Protein AF-A0A1I1GQ26-F1 (afdb_monomer)

Structure (mmCIF, N/CA/C/O backbone):
data_AF-A0A1I1GQ26-F1
#
_entry.id   AF-A0A1I1GQ26-F1
#
loop_
_atom_site.group_PDB
_atom_site.id
_atom_site.type_symbol
_atom_site.label_atom_id
_atom_site.label_alt_id
_atom_site.label_comp_id
_atom_site.label_asym_id
_atom_site.label_entity_id
_atom_site.label_seq_id
_atom_site.pdbx_PDB_ins_code
_atom_site.Cartn_x
_atom_site.Cartn_y
_atom_site.Cartn_z
_atom_site.occupancy
_atom_site.B_iso_or_equiv
_atom_site.auth_seq_id
_atom_site.auth_comp_id
_atom_site.auth_asym_id
_atom_site.auth_atom_id
_atom_site.pdbx_PDB_model_num
ATOM 1 N N . MET A 1 1 ? -7.389 13.309 20.316 1.00 85.06 1 MET A N 1
ATOM 2 C CA . MET A 1 1 ? -7.818 11.898 20.371 1.00 85.06 1 MET A CA 1
ATOM 3 C C . MET A 1 1 ? -6.984 11.109 19.382 1.00 85.06 1 MET A C 1
ATOM 5 O O . MET A 1 1 ? -6.510 11.688 18.410 1.00 85.06 1 MET A O 1
ATOM 9 N N . ARG A 1 2 ? -6.767 9.817 19.637 1.00 94.44 2 ARG A N 1
ATOM 10 C CA . ARG A 1 2 ? -6.138 8.867 18.700 1.00 94.44 2 ARG A CA 1
ATOM 11 C C . ARG A 1 2 ? -7.101 7.714 18.428 1.00 94.44 2 ARG A C 1
ATOM 13 O O . ARG A 1 2 ? -7.916 7.414 19.297 1.00 94.44 2 ARG A O 1
ATOM 20 N N . ILE A 1 3 ? -6.971 7.026 17.291 1.00 96.31 3 ILE A N 1
ATOM 21 C CA . ILE A 1 3 ? -7.807 5.847 16.999 1.00 96.31 3 ILE A CA 1
ATOM 22 C C . ILE A 1 3 ? -7.660 4.774 18.088 1.00 96.31 3 ILE A C 1
ATOM 24 O O . ILE A 1 3 ? -8.648 4.254 18.596 1.00 96.31 3 ILE A O 1
ATOM 28 N N . GLN A 1 4 ? -6.435 4.593 18.582 1.00 96.69 4 GLN A N 1
ATOM 29 C CA . GLN A 1 4 ? -6.123 3.670 19.667 1.00 96.69 4 GLN A CA 1
ATOM 30 C C . GLN A 1 4 ? -6.818 4.024 20.996 1.00 96.69 4 GLN A C 1
ATOM 32 O O . GLN A 1 4 ? -7.130 3.138 21.789 1.00 96.69 4 GLN A O 1
ATOM 37 N N . ASP A 1 5 ? -7.131 5.306 21.242 1.00 97.75 5 ASP A N 1
ATOM 38 C CA . ASP A 1 5 ? -7.931 5.688 22.412 1.00 97.75 5 ASP A CA 1
ATOM 39 C C . ASP A 1 5 ? -9.352 5.098 22.307 1.00 97.75 5 ASP A C 1
ATOM 41 O O . ASP A 1 5 ? -9.895 4.610 23.302 1.00 97.75 5 ASP A O 1
ATOM 45 N N . LEU A 1 6 ? -9.933 5.084 21.099 1.00 97.94 6 LEU A N 1
ATOM 46 C CA . LEU A 1 6 ? -11.240 4.479 20.826 1.00 97.94 6 LEU A CA 1
ATOM 47 C C . LEU A 1 6 ? -11.189 2.949 20.905 1.00 97.94 6 LEU A C 1
ATOM 49 O O . LEU A 1 6 ? -12.107 2.349 21.455 1.00 97.94 6 LEU A O 1
ATOM 53 N N . GLU A 1 7 ? -10.120 2.305 20.441 1.00 97.69 7 GLU A N 1
ATOM 54 C CA . GLU A 1 7 ? -9.938 0.848 20.567 1.00 97.69 7 GLU A CA 1
ATOM 55 C C . GLU A 1 7 ? -9.870 0.393 22.031 1.00 97.69 7 GLU A C 1
ATOM 57 O O . GLU A 1 7 ? -10.517 -0.590 22.427 1.00 97.69 7 GLU A O 1
ATOM 62 N N . TYR A 1 8 ? -9.130 1.141 22.857 1.00 97.94 8 TYR A N 1
ATOM 63 C CA . TYR A 1 8 ? -9.096 0.931 24.300 1.00 97.94 8 TYR A CA 1
ATOM 64 C C . TYR A 1 8 ? -10.480 1.130 24.917 1.00 97.94 8 TYR A C 1
ATOM 66 O O . TYR A 1 8 ? -10.902 0.304 25.726 1.00 97.94 8 TYR A O 1
ATOM 74 N N . TYR A 1 9 ? -11.206 2.176 24.512 1.00 97.81 9 TYR A N 1
ATOM 75 C CA . TYR A 1 9 ? -12.557 2.462 24.996 1.00 97.81 9 TYR A CA 1
ATOM 76 C C . TYR A 1 9 ? -13.546 1.342 24.649 1.00 97.81 9 TYR A C 1
ATOM 78 O O . TYR A 1 9 ? -14.273 0.865 25.520 1.00 97.81 9 TYR A O 1
ATOM 86 N N . LEU A 1 10 ? -13.533 0.869 23.399 1.00 97.94 10 LEU A N 1
ATOM 87 C CA . LEU A 1 10 ? -14.361 -0.246 22.938 1.00 97.94 10 LEU A CA 1
ATOM 88 C C . LEU A 1 10 ? -14.069 -1.527 23.722 1.00 97.94 10 LEU A C 1
ATOM 90 O O . LEU A 1 10 ? -14.996 -2.198 24.173 1.00 97.94 10 LEU A O 1
ATOM 94 N N . SER A 1 11 ? -12.790 -1.835 23.946 1.00 97.06 11 SER A N 1
ATOM 95 C CA . SER A 1 11 ? -12.406 -3.011 24.734 1.00 97.06 11 SER A CA 1
ATOM 96 C C . SER A 1 11 ? -12.754 -2.862 26.213 1.00 97.06 11 SER A C 1
ATOM 98 O O . SER A 1 11 ? -13.059 -3.848 26.876 1.00 97.06 11 SER A O 1
ATOM 100 N N . LEU A 1 12 ? -12.739 -1.641 26.747 1.00 95.38 12 LEU A N 1
ATOM 101 C CA . LEU A 1 12 ? -13.152 -1.370 28.119 1.00 95.38 12 LEU A CA 1
ATOM 102 C C . LEU A 1 12 ? -14.669 -1.497 28.293 1.00 95.38 12 LEU A C 1
ATOM 104 O O . LEU A 1 12 ? -15.113 -2.019 29.311 1.00 95.38 12 LEU A O 1
ATOM 108 N N . ALA A 1 13 ? -15.447 -1.082 27.291 1.00 94.75 13 ALA A N 1
ATOM 109 C CA . ALA A 1 13 ? -16.892 -1.290 27.240 1.00 94.75 13 ALA A CA 1
ATOM 110 C C . ALA A 1 13 ? -17.275 -2.778 27.158 1.00 94.75 13 ALA A C 1
ATOM 112 O O . ALA A 1 13 ? -18.315 -3.171 27.679 1.00 94.75 13 ALA A O 1
ATOM 113 N N . GLU A 1 14 ? -16.443 -3.595 26.509 1.00 94.31 14 GLU A N 1
ATOM 114 C CA . GLU A 1 14 ? -16.637 -5.043 26.387 1.00 94.31 14 GLU A CA 1
ATOM 115 C C . GLU A 1 14 ? -16.211 -5.802 27.654 1.00 94.31 14 GLU A C 1
ATOM 117 O O . GLU A 1 14 ? -16.965 -6.622 28.173 1.00 94.31 14 GLU A O 1
ATOM 122 N N . LEU A 1 15 ? -15.007 -5.527 28.163 1.00 93.25 15 LEU A N 1
ATOM 123 C CA . LEU A 1 15 ? -14.393 -6.295 29.252 1.00 93.25 15 LEU A CA 1
ATOM 124 C C . LEU A 1 15 ? -14.743 -5.755 30.644 1.00 93.25 15 LEU A C 1
ATOM 126 O O . LEU A 1 15 ? -14.656 -6.477 31.634 1.00 93.25 15 LEU A O 1
ATOM 130 N N . GLY A 1 16 ? -15.085 -4.470 30.755 1.00 91.31 16 GLY A N 1
ATOM 131 C CA . GLY A 1 16 ? -15.403 -3.825 32.031 1.00 91.31 16 GLY A CA 1
ATOM 132 C C . GLY A 1 16 ? -14.224 -3.726 33.009 1.00 91.31 16 GLY A C 1
ATOM 133 O O . GLY A 1 16 ? -14.431 -3.440 34.187 1.00 91.31 16 GLY A O 1
ATOM 134 N N . SER A 1 17 ? -12.986 -3.967 32.562 1.00 91.38 17 SER A N 1
ATOM 135 C CA . SER A 1 17 ? -11.804 -3.977 33.427 1.00 91.38 17 SER A CA 1
ATOM 136 C C . SER A 1 17 ? -10.586 -3.365 32.751 1.00 91.38 17 SER A C 1
ATOM 138 O O . SER A 1 17 ? -10.067 -3.884 31.762 1.00 91.38 17 SER A O 1
ATOM 140 N N . PHE A 1 18 ? -10.058 -2.301 33.357 1.00 92.88 18 PHE A N 1
ATOM 141 C CA . PHE A 1 18 ? -8.820 -1.662 32.915 1.00 92.88 18 PHE A CA 1
ATOM 142 C C . PHE A 1 18 ? -7.636 -2.638 32.890 1.00 92.88 18 PHE A C 1
ATOM 144 O O . PHE A 1 18 ? -6.828 -2.585 31.967 1.00 92.88 18 PHE A O 1
ATOM 151 N N . SER A 1 19 ? -7.543 -3.549 33.865 1.00 93.31 19 SER A N 1
ATOM 152 C CA . SER A 1 19 ? -6.457 -4.533 33.935 1.00 93.31 19 SER A CA 1
ATOM 153 C C . SER A 1 19 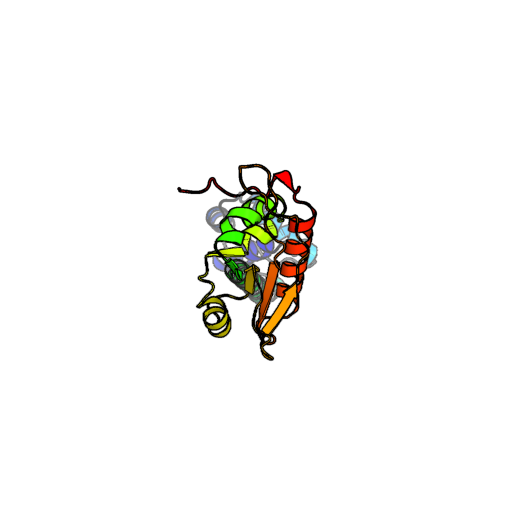? -6.583 -5.630 32.870 1.00 93.31 19 SER A C 1
ATOM 155 O O . SER A 1 19 ? -5.575 -6.173 32.426 1.00 93.31 19 SER A O 1
ATOM 157 N N . GLN A 1 20 ? -7.802 -5.981 32.443 1.00 94.69 20 GLN A N 1
ATOM 158 C CA . GLN A 1 20 ? -7.987 -6.920 31.329 1.00 94.69 20 GLN A CA 1
ATOM 159 C C . GLN A 1 20 ? -7.666 -6.257 29.987 1.00 94.69 20 GLN A C 1
ATOM 161 O O . GLN A 1 20 ? -6.978 -6.860 29.167 1.00 94.69 20 GLN A O 1
ATOM 166 N N . VAL A 1 21 ? -8.081 -5.001 29.791 1.00 96.00 21 VAL A N 1
ATOM 167 C CA . VAL A 1 21 ? -7.728 -4.224 28.592 1.00 96.00 21 VAL A CA 1
ATOM 168 C C . VAL A 1 21 ? -6.215 -4.026 28.506 1.00 96.00 21 VAL A C 1
ATOM 170 O O . VAL A 1 21 ? -5.625 -4.278 27.462 1.00 96.00 21 VAL A O 1
ATOM 173 N N . SER A 1 22 ? -5.555 -3.661 29.608 1.00 96.50 22 SER A N 1
ATOM 174 C CA . SER A 1 22 ? -4.101 -3.470 29.617 1.00 96.50 22 SER A CA 1
ATOM 175 C C . SER A 1 22 ? -3.354 -4.751 29.224 1.00 96.50 22 SER A C 1
ATOM 177 O O . SER A 1 22 ? -2.402 -4.691 28.453 1.00 96.50 22 SER A O 1
ATOM 179 N N . LYS A 1 23 ? -3.827 -5.922 29.681 1.00 97.25 23 LYS A N 1
ATOM 180 C CA . LYS A 1 23 ? -3.301 -7.229 29.256 1.00 97.25 23 LYS A CA 1
ATOM 181 C C . LYS A 1 23 ? -3.571 -7.516 27.776 1.00 97.25 23 LYS A C 1
ATOM 183 O O . LYS A 1 23 ? -2.649 -7.945 27.092 1.00 97.25 23 LYS A O 1
ATOM 188 N N . LYS A 1 24 ? -4.789 -7.255 27.280 1.00 97.31 24 LYS A N 1
ATOM 189 C CA . LYS A 1 24 ? -5.177 -7.462 25.868 1.00 97.31 24 LYS A CA 1
ATOM 190 C C . LYS A 1 24 ? -4.266 -6.690 24.909 1.00 97.31 24 LYS A C 1
ATOM 192 O O . LYS A 1 24 ? -3.832 -7.249 23.912 1.00 97.31 24 LYS A O 1
ATOM 197 N N . PHE A 1 25 ? -3.951 -5.440 25.240 1.00 96.88 25 PHE A N 1
ATOM 198 C CA . PHE A 1 25 ? -3.120 -4.565 24.406 1.00 96.88 25 PHE A CA 1
ATOM 199 C C . PHE A 1 25 ? -1.638 -4.547 24.798 1.00 96.88 25 PHE A C 1
ATOM 201 O O . PHE A 1 25 ? -0.869 -3.806 24.200 1.00 96.88 25 PHE A O 1
ATOM 208 N N . GLN A 1 26 ? -1.228 -5.339 25.796 1.00 97.56 26 GLN A N 1
ATOM 209 C CA . GLN A 1 26 ? 0.158 -5.407 26.284 1.00 97.56 26 GLN A CA 1
ATOM 210 C C . GLN A 1 26 ? 0.738 -4.038 26.694 1.00 97.56 26 GLN A C 1
ATOM 212 O O . GLN A 1 26 ? 1.916 -3.747 26.496 1.00 97.56 26 GLN A O 1
ATOM 217 N N . VAL A 1 27 ? -0.089 -3.190 27.308 1.00 97.44 27 VAL A N 1
ATOM 218 C CA . VAL A 1 27 ? 0.300 -1.861 27.803 1.00 97.44 27 VAL A CA 1
ATOM 219 C C . VAL A 1 27 ? 0.066 -1.736 29.305 1.00 97.44 27 VAL A C 1
ATOM 221 O O . VAL A 1 27 ? -0.581 -2.570 29.938 1.00 97.44 27 VAL A O 1
ATOM 224 N N . SER A 1 28 ? 0.581 -0.663 29.906 1.00 97.31 28 SER A N 1
ATOM 225 C CA . SER A 1 28 ? 0.332 -0.365 31.316 1.00 97.31 28 SER A CA 1
ATOM 226 C C . SER A 1 28 ? -1.118 0.089 31.555 1.00 97.31 28 SER A C 1
ATOM 228 O O . SER A 1 28 ? -1.739 0.734 30.709 1.00 97.31 28 SER A O 1
ATOM 230 N N . GLN A 1 29 ? -1.669 -0.183 32.74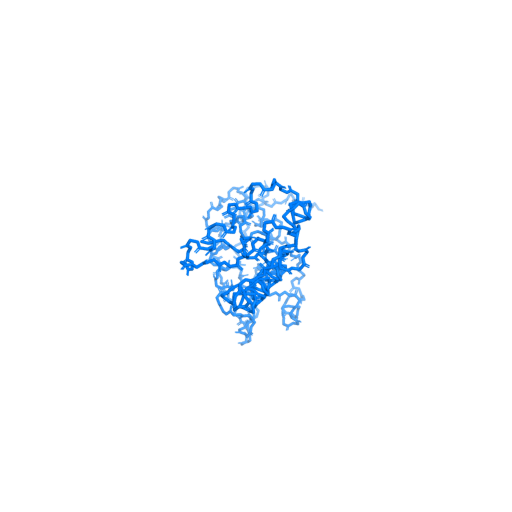0 1.00 94.94 29 GLN A N 1
ATOM 231 C CA . GLN A 1 29 ? -2.992 0.327 33.121 1.00 94.94 29 GLN A CA 1
ATOM 232 C C . GLN A 1 29 ? -3.087 1.876 33.122 1.00 94.94 29 GLN A C 1
ATOM 234 O O . GLN A 1 29 ? -4.119 2.403 32.684 1.00 94.94 29 GLN A O 1
ATOM 239 N N . PRO A 1 30 ? -2.052 2.632 33.556 1.00 97.06 30 PRO A N 1
ATOM 240 C CA . PRO A 1 30 ? -2.012 4.084 33.379 1.00 97.06 30 PRO A CA 1
ATOM 241 C C . PRO A 1 30 ? -2.168 4.535 31.921 1.00 97.06 30 PRO A C 1
ATOM 243 O O . PRO A 1 30 ? -2.845 5.531 31.678 1.00 97.06 30 PRO A O 1
ATOM 246 N N . THR A 1 31 ? -1.632 3.785 30.949 1.00 96.94 31 THR A N 1
ATOM 247 C CA . THR A 1 31 ? -1.795 4.079 29.512 1.00 96.94 31 THR A CA 1
ATOM 248 C C . THR A 1 31 ? -3.269 4.103 29.110 1.00 96.94 31 THR A C 1
ATOM 250 O O . THR A 1 31 ? -3.722 5.066 28.490 1.00 96.94 31 THR A O 1
ATOM 253 N N . ILE A 1 32 ? -4.032 3.085 29.522 1.00 96.56 32 ILE A N 1
ATOM 254 C CA . ILE A 1 32 ? -5.476 2.999 29.255 1.00 96.56 32 ILE A CA 1
ATOM 255 C C . ILE A 1 32 ? -6.227 4.122 29.982 1.00 96.56 32 ILE A C 1
ATOM 257 O O . ILE A 1 32 ? -7.113 4.751 29.413 1.00 96.56 32 ILE A O 1
ATOM 261 N N . SER A 1 33 ? -5.849 4.423 31.228 1.00 95.06 33 SER A N 1
ATOM 262 C CA . SER A 1 33 ? -6.500 5.483 32.014 1.00 95.06 33 SER A CA 1
ATOM 263 C C . SER A 1 33 ? -6.302 6.867 31.389 1.00 95.06 33 SER A C 1
ATOM 265 O O . SER A 1 33 ? -7.260 7.628 31.277 1.00 95.06 33 SER A O 1
ATOM 267 N N . LEU A 1 34 ? -5.089 7.168 30.913 1.00 96.69 34 LEU A N 1
ATOM 268 C CA . LEU A 1 34 ? -4.786 8.405 30.189 1.00 96.69 34 LEU A CA 1
ATOM 269 C C . LEU A 1 34 ? -5.553 8.502 28.865 1.00 96.69 34 LEU A C 1
ATOM 271 O O . LEU A 1 34 ? -5.955 9.596 28.480 1.00 96.69 34 LEU A O 1
ATOM 275 N N . ALA A 1 35 ? -5.766 7.382 28.170 1.00 97.31 35 ALA A N 1
ATOM 276 C CA . ALA A 1 35 ? -6.592 7.356 26.964 1.00 97.31 35 ALA A CA 1
ATOM 277 C C . ALA A 1 35 ? -8.050 7.730 27.257 1.00 97.31 35 ALA A C 1
ATOM 279 O O . ALA A 1 35 ? -8.613 8.566 26.555 1.00 97.31 35 ALA A O 1
ATOM 280 N N . MET A 1 36 ? -8.638 7.188 28.331 1.00 96.88 36 MET A N 1
ATOM 281 C CA . MET A 1 36 ? -10.011 7.537 28.721 1.00 96.88 36 MET A CA 1
ATOM 282 C C . MET A 1 36 ? -10.117 9.010 29.115 1.00 96.88 36 MET A C 1
ATOM 284 O O . MET A 1 36 ? -10.992 9.710 28.619 1.00 96.88 36 MET A O 1
ATOM 288 N N . GLN A 1 37 ? -9.159 9.511 29.900 1.00 96.12 37 GLN A N 1
ATOM 289 C CA . GLN A 1 37 ? -9.098 10.929 30.265 1.00 96.12 37 GLN A CA 1
ATOM 290 C C . GLN A 1 37 ? -8.973 11.847 29.043 1.00 96.12 37 GLN A C 1
ATOM 292 O O . GLN A 1 37 ? -9.564 12.923 29.030 1.00 96.12 37 GLN A O 1
ATOM 297 N N . ARG A 1 38 ? -8.219 11.447 28.007 1.00 97.69 38 ARG A N 1
ATOM 298 C CA . ARG A 1 38 ? -8.149 12.204 26.747 1.00 97.69 38 ARG A CA 1
ATOM 299 C C . ARG A 1 38 ? -9.506 12.264 26.052 1.00 97.69 38 ARG A C 1
ATOM 301 O O . ARG A 1 38 ? -9.900 13.355 25.654 1.00 97.69 38 ARG A O 1
ATOM 308 N N . LEU A 1 39 ? -10.207 11.134 25.935 1.00 97.50 39 LEU A N 1
ATOM 309 C CA . LEU A 1 39 ? -11.540 11.086 25.323 1.00 97.50 39 LEU A CA 1
ATOM 310 C C . LEU A 1 39 ? -12.548 11.943 26.094 1.00 97.50 39 LEU A C 1
ATOM 312 O O . LEU A 1 39 ? -13.251 12.751 25.495 1.00 97.50 39 LEU A O 1
ATOM 316 N N . GLU A 1 40 ? -12.584 11.806 27.419 1.00 97.00 40 GLU A N 1
ATOM 317 C CA . GLU A 1 40 ? -13.495 12.562 28.287 1.00 97.00 40 GLU A CA 1
ATOM 318 C C . GLU A 1 40 ? -13.211 14.066 28.235 1.00 97.00 40 GLU A C 1
ATOM 320 O O . GLU A 1 40 ? -14.135 14.875 28.150 1.00 97.00 40 GLU A O 1
ATOM 325 N N . LYS A 1 41 ? -11.928 14.451 28.212 1.00 97.25 41 LYS A N 1
ATOM 326 C CA . LYS A 1 41 ? -11.511 15.850 28.069 1.00 97.25 41 LYS A CA 1
ATOM 327 C C . LYS A 1 41 ? -11.902 16.432 26.712 1.00 97.25 41 LYS A C 1
ATOM 329 O O . LYS A 1 41 ? -12.335 17.576 26.648 1.00 97.25 41 LYS A O 1
ATOM 334 N N . GLU A 1 42 ? -11.722 15.676 25.635 1.00 96.69 42 GLU A N 1
ATOM 335 C CA . GLU A 1 42 ? -12.019 16.136 24.276 1.00 96.69 42 GLU A CA 1
ATOM 336 C C . GLU A 1 42 ? -13.517 16.282 24.019 1.00 96.69 42 GLU A C 1
ATOM 338 O O . GLU A 1 42 ? -13.945 17.242 23.385 1.00 96.69 42 GLU A O 1
ATOM 343 N N . LEU A 1 43 ? -14.315 15.364 24.566 1.00 96.50 43 LEU A N 1
ATOM 344 C CA . LEU A 1 43 ? -15.774 15.389 24.463 1.00 96.50 43 LEU A CA 1
ATOM 345 C C . LEU A 1 43 ? -16.442 16.194 25.587 1.00 96.50 43 LEU A C 1
ATOM 347 O O .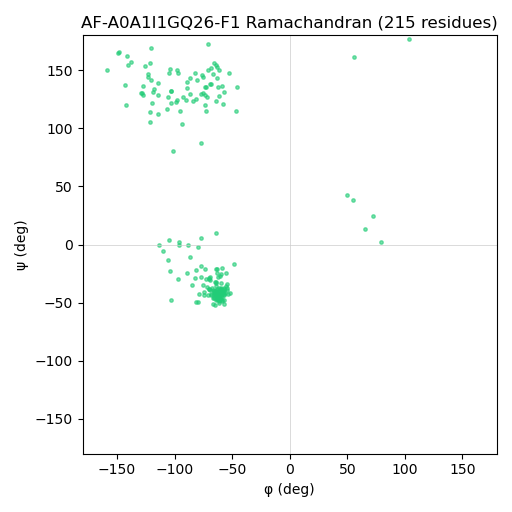 LEU A 1 43 ? -17.666 16.315 25.609 1.00 96.50 43 LEU A O 1
ATOM 351 N N . ASN A 1 44 ? -15.645 16.746 26.507 1.00 97.25 44 ASN A N 1
ATOM 352 C CA . ASN A 1 44 ? -16.080 17.530 27.660 1.00 97.25 44 ASN A CA 1
ATOM 353 C C . ASN A 1 44 ? -17.191 16.840 28.480 1.00 97.25 44 ASN A C 1
ATOM 355 O O . ASN A 1 44 ? -18.184 17.459 28.870 1.00 97.25 44 ASN A O 1
ATOM 359 N N . THR A 1 45 ? -17.056 15.531 28.700 1.00 96.94 45 THR A N 1
ATOM 360 C CA . THR A 1 45 ? -18.049 14.721 29.416 1.00 96.94 45 THR A CA 1
ATOM 361 C C . THR A 1 45 ? -17.424 13.443 29.970 1.00 96.94 45 THR A C 1
ATOM 363 O O . THR A 1 45 ? -16.489 12.904 29.384 1.00 96.94 45 THR A O 1
ATOM 366 N N . GLU A 1 46 ? -17.951 12.933 31.083 1.00 96.31 46 GLU A N 1
ATOM 367 C CA . GLU A 1 46 ? -17.562 11.622 31.607 1.00 96.31 46 GLU A CA 1
ATOM 368 C C . GLU A 1 46 ? -18.208 10.516 30.768 1.00 96.31 46 GLU A C 1
ATOM 370 O O . GLU A 1 46 ? -19.420 10.507 30.525 1.00 96.31 46 GLU A O 1
ATOM 375 N N . LEU A 1 47 ? -17.401 9.554 30.335 1.00 96.50 47 LEU A N 1
ATOM 376 C CA . LEU A 1 47 ? -17.823 8.441 29.482 1.00 96.50 47 LEU A CA 1
ATOM 377 C C . LEU A 1 47 ? -17.956 7.148 30.285 1.00 96.50 47 LEU A C 1
ATOM 379 O O . LEU A 1 47 ? -18.666 6.222 29.875 1.00 96.50 47 LEU A O 1
ATOM 383 N N . ILE A 1 48 ? -17.256 7.078 31.418 1.00 93.56 48 ILE A N 1
ATOM 384 C CA . ILE A 1 48 ? -17.164 5.899 32.268 1.00 93.56 48 ILE A CA 1
ATOM 385 C C . ILE A 1 48 ? -17.508 6.289 33.695 1.00 93.56 48 ILE A C 1
ATOM 387 O O . ILE A 1 48 ? -16.931 7.204 34.271 1.00 93.56 48 ILE A O 1
ATOM 391 N N . TRP A 1 49 ? -18.397 5.515 34.296 1.00 88.25 49 TRP A N 1
ATOM 392 C CA . TRP A 1 49 ? -18.713 5.604 35.705 1.00 88.25 49 TRP A CA 1
ATOM 393 C C . TRP A 1 49 ? -18.044 4.453 36.466 1.00 88.25 49 TRP A C 1
ATOM 395 O O . TRP A 1 49 ? -18.098 3.288 36.054 1.00 88.25 49 TRP A O 1
ATOM 405 N N . ARG A 1 50 ? -17.383 4.789 37.578 1.00 79.56 50 ARG A N 1
ATOM 406 C CA . ARG A 1 50 ? -16.784 3.825 38.508 1.00 79.56 50 ARG A CA 1
ATOM 407 C C . ARG A 1 50 ? -17.641 3.785 39.764 1.00 79.56 50 ARG A C 1
ATOM 409 O O . ARG A 1 50 ? -17.735 4.796 40.455 1.00 79.56 50 ARG A O 1
ATOM 416 N N . ASP A 1 51 ? -18.237 2.635 40.057 1.00 66.62 51 ASP A N 1
ATOM 417 C CA . ASP A 1 51 ? -18.949 2.441 41.316 1.00 66.62 51 ASP A CA 1
ATOM 418 C C . ASP A 1 51 ? -17.922 2.306 42.465 1.00 66.62 51 ASP A C 1
ATOM 420 O O . ASP A 1 51 ? -17.075 1.409 42.431 1.00 66.62 51 ASP A O 1
ATOM 424 N N . PRO A 1 52 ? -17.943 3.183 43.485 1.00 59.59 52 PRO A N 1
ATOM 425 C CA . PRO A 1 52 ? -17.038 3.085 44.630 1.00 59.59 52 PRO A CA 1
ATOM 426 C C . PRO A 1 52 ? -17.245 1.815 45.477 1.00 59.59 52 PRO A C 1
ATOM 428 O O . PRO A 1 52 ? -16.338 1.428 46.214 1.00 59.59 52 PRO A O 1
ATOM 431 N N . GLY A 1 53 ? -18.420 1.176 45.395 1.00 58.88 53 GLY A N 1
ATOM 432 C CA . GLY A 1 53 ? -18.794 -0.024 46.156 1.00 58.88 53 GLY A CA 1
ATOM 433 C C . GLY A 1 53 ? -18.801 -1.325 45.345 1.00 58.88 53 GLY A C 1
ATOM 434 O O . GLY A 1 53 ? -18.813 -2.417 45.922 1.00 58.88 53 GLY A O 1
ATOM 435 N N . HIS A 1 54 ? -18.752 -1.243 44.014 1.00 53.97 54 HIS A N 1
ATOM 436 C CA . HIS A 1 54 ? -18.720 -2.397 43.120 1.00 53.97 54 HIS A CA 1
ATOM 437 C C . HIS A 1 54 ? -17.553 -2.288 42.141 1.00 53.97 54 HIS A C 1
ATOM 439 O O . HIS A 1 54 ? -17.413 -1.321 41.410 1.00 53.97 54 HIS A O 1
ATOM 445 N N . GLN A 1 55 ? -16.735 -3.337 42.049 1.00 59.47 55 GLN A N 1
ATOM 446 C CA . GLN A 1 55 ? -15.587 -3.418 41.129 1.00 59.47 55 GLN A CA 1
ATOM 447 C C . GLN A 1 55 ? -15.970 -3.397 39.631 1.00 59.47 55 GLN A C 1
ATOM 449 O O . GLN A 1 55 ? -15.136 -3.702 38.779 1.00 59.47 55 GLN A O 1
ATOM 454 N N . LYS A 1 56 ? -17.230 -3.103 39.288 1.00 68.69 56 LYS A N 1
ATOM 455 C CA . LYS A 1 56 ? -17.737 -3.138 37.921 1.00 68.69 56 LYS A CA 1
ATOM 456 C C . LYS A 1 56 ? -17.739 -1.742 37.320 1.00 68.69 56 LYS A C 1
ATOM 458 O O . LYS A 1 56 ? -18.344 -0.812 37.841 1.00 68.69 56 LYS A O 1
ATOM 463 N N . LEU A 1 57 ? -17.060 -1.634 36.189 1.00 85.88 57 LEU A N 1
ATOM 464 C CA . LEU A 1 57 ? -17.075 -0.468 35.328 1.00 85.88 57 LEU A CA 1
ATOM 465 C C . LEU A 1 57 ? -18.409 -0.385 34.582 1.00 85.88 57 LEU A C 1
ATOM 467 O O . LEU A 1 57 ? -18.875 -1.389 34.042 1.00 85.88 57 LEU A O 1
ATOM 471 N N . ALA A 1 58 ? -18.995 0.809 34.518 1.00 89.25 58 ALA A N 1
ATOM 472 C CA . ALA A 1 58 ? -20.199 1.078 33.741 1.00 89.25 58 ALA A CA 1
ATOM 473 C C . ALA A 1 58 ? -19.976 2.252 32.781 1.00 89.25 58 ALA A C 1
ATOM 475 O O . ALA A 1 58 ? -19.155 3.131 33.034 1.00 89.25 58 ALA A O 1
ATOM 476 N N . LEU A 1 59 ? -20.717 2.283 31.673 1.00 94.31 59 LEU A N 1
ATOM 477 C CA . LEU A 1 59 ? -20.727 3.434 30.770 1.00 94.31 59 LEU A CA 1
ATOM 478 C C . LEU A 1 59 ? -21.797 4.435 31.198 1.00 94.31 59 LEU A C 1
ATOM 480 O O . LEU A 1 59 ? -22.920 4.046 31.530 1.00 94.31 59 LEU A O 1
ATOM 484 N N . THR A 1 60 ? -21.470 5.721 31.120 1.00 95.94 60 THR A N 1
ATOM 485 C CA . THR A 1 60 ? -22.460 6.798 31.253 1.00 95.94 60 THR A CA 1
ATOM 486 C C . THR A 1 60 ? -23.374 6.839 30.020 1.00 95.94 60 THR A C 1
ATOM 488 O O . THR A 1 60 ? -23.127 6.160 29.020 1.00 95.94 60 THR A O 1
ATOM 491 N N . HIS A 1 61 ? -24.433 7.655 30.043 1.00 96.44 61 HIS A N 1
ATOM 492 C CA . HIS A 1 61 ? -25.258 7.861 28.848 1.00 96.44 61 HIS A CA 1
ATOM 493 C C . HIS A 1 61 ? -24.454 8.455 27.666 1.00 96.44 61 HIS A C 1
ATOM 495 O O . HIS A 1 61 ? -24.509 7.872 26.579 1.00 96.44 61 HIS A O 1
ATOM 501 N N . PRO A 1 62 ? -23.628 9.511 27.853 1.00 97.75 62 PRO A N 1
ATOM 502 C CA . PRO A 1 62 ? -22.654 9.934 26.841 1.00 97.75 62 PRO A CA 1
ATOM 503 C C . PRO A 1 62 ? -21.713 8.811 26.393 1.00 97.75 62 PRO A C 1
ATOM 505 O O . PRO A 1 62 ? -21.463 8.660 25.198 1.00 97.75 62 PRO A O 1
ATOM 508 N N . GLY A 1 63 ? -21.260 7.962 27.321 1.00 97.62 63 GLY A N 1
ATOM 509 C CA . GLY A 1 63 ? -20.462 6.784 26.995 1.00 97.62 63 GLY A CA 1
ATOM 510 C C . GLY A 1 63 ? -21.178 5.818 26.045 1.00 97.62 63 GLY A C 1
ATOM 511 O O . GLY A 1 63 ? -20.627 5.386 25.037 1.00 97.62 63 GLY A O 1
ATOM 512 N N . GLN A 1 64 ? -22.455 5.529 26.284 1.00 97.38 64 GLN A N 1
ATOM 513 C CA . GLN A 1 64 ? -23.243 4.680 25.383 1.00 97.38 64 GLN A CA 1
ATOM 514 C C . GLN A 1 64 ? -23.424 5.297 23.988 1.00 97.38 64 GLN A C 1
ATOM 516 O O . GLN A 1 64 ? -23.477 4.562 22.997 1.00 97.38 64 GLN A O 1
ATOM 521 N N . ILE A 1 65 ? -23.511 6.628 23.892 1.00 98.12 65 ILE A N 1
ATOM 522 C CA . ILE A 1 65 ? -23.525 7.334 22.605 1.00 98.12 65 ILE A CA 1
ATOM 523 C C . ILE A 1 65 ? -22.177 7.136 21.907 1.00 98.12 65 ILE A C 1
ATOM 525 O O . ILE A 1 65 ? -22.150 6.647 20.774 1.00 98.12 65 ILE A O 1
ATOM 529 N N . LEU A 1 66 ? -21.066 7.422 22.596 1.00 97.81 66 LEU A N 1
ATOM 530 C CA . LEU A 1 66 ? -19.729 7.236 22.038 1.00 97.81 66 LEU A CA 1
ATOM 531 C C . LEU A 1 66 ? -19.499 5.789 21.602 1.00 97.81 66 LEU A C 1
ATOM 533 O O . LEU A 1 66 ? -18.986 5.578 20.514 1.00 97.81 66 LEU A O 1
ATOM 537 N N . LEU A 1 67 ? -19.936 4.793 22.375 1.00 97.88 67 LEU A N 1
ATOM 538 C CA . LEU A 1 67 ? -19.791 3.374 22.036 1.00 97.88 67 LEU A CA 1
ATOM 539 C C . LEU A 1 67 ? -20.357 3.047 20.646 1.00 97.88 67 LEU A C 1
ATOM 541 O O . LEU A 1 67 ? -19.731 2.314 19.879 1.00 97.88 67 LEU A O 1
ATOM 545 N N . LYS A 1 68 ? -21.525 3.600 20.295 1.00 97.56 68 LYS A N 1
ATOM 546 C CA . LYS A 1 68 ? -22.146 3.384 18.977 1.00 97.56 68 LYS A CA 1
ATOM 547 C C . LYS A 1 68 ? -21.318 3.998 17.848 1.00 97.56 68 LYS A C 1
ATOM 549 O O . LYS A 1 68 ? -21.198 3.386 16.789 1.00 97.56 68 LYS A O 1
ATOM 554 N N . HIS A 1 69 ? -20.760 5.187 18.065 1.00 98.12 69 HIS A N 1
ATOM 555 C CA . HIS A 1 69 ? -19.966 5.893 17.059 1.00 98.12 69 HIS A CA 1
ATOM 556 C C . HIS A 1 69 ? -18.540 5.344 16.950 1.00 98.12 69 HIS A C 1
ATOM 558 O O . HIS A 1 69 ? -18.076 5.097 15.842 1.00 98.12 69 HIS A O 1
ATOM 564 N N . ALA A 1 70 ? -17.887 5.055 18.074 1.00 97.69 70 ALA A N 1
ATOM 565 C CA . ALA A 1 70 ? -16.544 4.491 18.144 1.00 97.69 70 ALA A CA 1
ATOM 566 C C . ALA A 1 70 ? -16.439 3.171 17.371 1.00 97.69 70 ALA A C 1
ATOM 568 O O . ALA A 1 70 ? -15.492 2.993 16.614 1.00 97.69 70 ALA A O 1
ATOM 569 N N . LYS A 1 71 ? -17.450 2.289 17.466 1.00 97.06 71 LYS A N 1
ATOM 570 C CA . LYS A 1 71 ? -17.498 1.048 16.669 1.00 97.06 71 LYS A CA 1
ATOM 571 C C . LYS A 1 71 ? -17.437 1.317 15.166 1.00 97.06 71 LYS A C 1
ATOM 573 O O . LYS A 1 71 ? -16.732 0.616 14.456 1.00 97.06 71 LYS A O 1
ATOM 578 N N . LYS A 1 72 ? -18.169 2.328 14.687 1.00 97.31 72 LYS A N 1
ATOM 579 C CA . LYS A 1 72 ? -18.187 2.695 13.265 1.00 97.31 72 LYS A CA 1
ATOM 580 C C . LYS A 1 72 ? -16.872 3.330 12.835 1.00 97.31 72 LYS A C 1
ATOM 582 O O . LYS A 1 72 ? -16.365 2.979 11.783 1.00 97.31 72 LYS A O 1
ATOM 587 N N . ILE A 1 73 ? -16.331 4.235 13.649 1.00 97.50 73 ILE A N 1
ATOM 588 C CA . ILE A 1 73 ? -15.073 4.929 13.353 1.00 97.50 73 ILE A CA 1
ATOM 589 C C . ILE A 1 73 ? -13.928 3.921 13.241 1.00 97.50 73 ILE A C 1
ATOM 591 O O . ILE A 1 73 ? -13.224 3.926 12.240 1.00 97.50 73 ILE A O 1
ATOM 595 N N . VAL A 1 74 ? -13.783 3.025 14.223 1.00 97.00 74 VAL A N 1
ATOM 596 C CA . VAL A 1 74 ? -12.733 1.994 14.207 1.00 97.00 74 VAL A CA 1
ATOM 597 C C . VAL A 1 74 ? -12.923 1.030 13.033 1.00 97.00 74 VAL A C 1
ATOM 599 O O . VAL A 1 74 ? -11.955 0.717 12.357 1.00 97.00 74 VAL A O 1
ATOM 602 N N . ALA A 1 75 ? -14.159 0.619 12.724 1.00 93.50 75 ALA A N 1
ATOM 603 C CA . ALA A 1 75 ? -14.418 -0.246 11.571 1.00 93.50 75 ALA A CA 1
ATOM 604 C C . ALA A 1 75 ? -14.090 0.425 10.226 1.00 93.50 75 ALA A C 1
ATOM 606 O O . ALA A 1 75 ? -13.529 -0.216 9.349 1.00 93.50 75 ALA A O 1
ATOM 607 N N . GLN A 1 76 ? -14.432 1.706 10.058 1.00 95.06 76 GLN A N 1
ATOM 608 C CA . GLN A 1 76 ? -14.099 2.460 8.845 1.00 95.06 76 GLN A CA 1
ATOM 609 C C . GLN A 1 76 ? -12.597 2.697 8.714 1.00 95.06 76 GLN A C 1
ATOM 611 O O . GLN A 1 76 ? -12.065 2.616 7.615 1.00 95.06 76 GLN A O 1
ATOM 616 N N . TYR A 1 77 ? -11.913 2.949 9.829 1.00 95.12 77 TYR A N 1
ATOM 617 C CA . TYR A 1 77 ? -10.462 3.070 9.839 1.00 95.12 77 TYR A CA 1
ATOM 618 C C . TYR A 1 77 ? -9.785 1.750 9.442 1.00 95.12 77 TYR A C 1
ATOM 620 O O . TYR A 1 77 ? -8.957 1.758 8.540 1.00 95.12 77 TYR A O 1
ATOM 628 N N . GLN A 1 78 ? -10.208 0.622 10.024 1.00 91.06 78 GLN A N 1
ATOM 629 C CA . GLN A 1 78 ? -9.699 -0.700 9.643 1.00 91.06 78 GLN A CA 1
ATOM 630 C C . GLN A 1 78 ? -9.966 -1.005 8.165 1.00 91.06 78 GLN A C 1
ATOM 632 O O . GLN A 1 78 ? -9.092 -1.511 7.479 1.00 91.06 78 GLN A O 1
ATOM 637 N N . GLN A 1 79 ? -11.157 -0.669 7.660 1.00 88.50 79 GLN A N 1
ATOM 638 C CA . GLN A 1 79 ? -11.476 -0.846 6.245 1.00 88.50 79 GLN A CA 1
ATOM 639 C C . GLN A 1 79 ? -10.530 -0.036 5.347 1.00 88.50 79 GLN A C 1
ATOM 641 O O . GLN A 1 79 ? -10.060 -0.562 4.345 1.00 88.50 79 GLN A O 1
ATOM 646 N N . ALA A 1 80 ? -10.232 1.213 5.711 1.00 85.50 80 ALA A N 1
ATOM 647 C CA . ALA A 1 80 ? -9.280 2.031 4.969 1.00 85.50 80 ALA A CA 1
ATOM 648 C C . ALA A 1 80 ? -7.863 1.436 5.010 1.00 85.50 80 ALA A C 1
ATOM 650 O O . ALA A 1 80 ? -7.199 1.397 3.981 1.00 85.50 80 ALA A O 1
ATOM 651 N N . GLU A 1 81 ? -7.408 0.937 6.166 1.00 86.12 81 GLU A N 1
ATOM 652 C CA . GLU A 1 81 ? -6.120 0.234 6.266 1.00 86.12 81 GLU A CA 1
ATOM 653 C C . GLU A 1 81 ? -6.083 -1.014 5.377 1.00 86.12 81 GLU A C 1
ATOM 655 O O . GLU A 1 81 ? -5.114 -1.211 4.647 1.00 86.12 81 GLU A O 1
ATOM 660 N N . ASP A 1 82 ? -7.151 -1.815 5.381 1.00 75.38 82 ASP A N 1
ATOM 661 C CA . ASP A 1 82 ? -7.257 -3.019 4.555 1.00 75.38 82 ASP A CA 1
ATOM 662 C C . ASP A 1 82 ? -7.267 -2.685 3.051 1.00 75.38 82 ASP A C 1
ATOM 664 O O . ASP A 1 82 ? -6.678 -3.411 2.252 1.00 75.38 82 ASP A O 1
ATOM 668 N N . GLU A 1 83 ? -7.956 -1.615 2.644 1.00 74.69 83 GLU A N 1
ATOM 669 C CA . GLU A 1 83 ? -7.994 -1.143 1.252 1.00 74.69 83 GLU A CA 1
ATOM 670 C C . GLU A 1 83 ? -6.622 -0.630 0.802 1.00 74.69 83 GLU A C 1
ATOM 672 O O . GLU A 1 83 ? -6.136 -1.049 -0.245 1.00 74.69 83 GLU A O 1
ATOM 677 N N . ILE A 1 84 ? -5.953 0.182 1.624 1.00 77.00 84 ILE A N 1
ATOM 678 C CA . ILE A 1 84 ? -4.598 0.681 1.344 1.00 77.00 84 ILE A CA 1
ATOM 679 C C . ILE A 1 84 ? -3.589 -0.469 1.284 1.00 77.00 84 ILE A C 1
ATOM 681 O O . ILE A 1 84 ? -2.713 -0.480 0.423 1.00 77.00 84 ILE A O 1
ATOM 685 N N . GLN A 1 85 ? -3.693 -1.453 2.180 1.00 71.88 85 GLN A N 1
ATOM 686 C CA . GLN A 1 85 ? -2.802 -2.609 2.150 1.00 71.88 85 GLN A CA 1
ATOM 687 C C . GLN A 1 85 ? -3.015 -3.443 0.882 1.00 71.88 85 GLN A C 1
ATOM 689 O O . GLN A 1 85 ? -2.041 -3.874 0.271 1.00 71.88 85 GLN A O 1
ATOM 694 N N . LYS A 1 86 ? -4.268 -3.655 0.467 1.00 66.06 86 LYS A N 1
ATOM 695 C CA . LYS A 1 86 ? -4.572 -4.356 -0.789 1.00 66.06 86 LYS A CA 1
ATOM 696 C C . LYS A 1 86 ? -4.042 -3.612 -2.005 1.00 66.06 86 LYS A C 1
ATOM 698 O O . LYS A 1 86 ? -3.544 -4.263 -2.915 1.00 66.06 86 LYS A O 1
ATOM 703 N N . GLU A 1 87 ? -4.123 -2.286 -2.002 1.00 67.56 87 GLU A N 1
ATOM 704 C CA . GLU A 1 87 ? -3.511 -1.452 -3.036 1.00 67.56 87 GLU A CA 1
ATOM 705 C C . GLU A 1 87 ? -1.991 -1.659 -3.071 1.00 67.56 87 GLU A C 1
ATOM 707 O O . GLU A 1 87 ? -1.423 -1.956 -4.115 1.00 67.56 87 GLU A O 1
ATOM 712 N N . ALA A 1 88 ? -1.333 -1.642 -1.907 1.00 61.97 88 ALA A N 1
ATOM 713 C CA . ALA A 1 88 ? 0.102 -1.905 -1.804 1.00 61.97 88 ALA A CA 1
ATOM 714 C C . ALA A 1 88 ? 0.505 -3.335 -2.235 1.00 61.97 88 ALA A C 1
ATOM 716 O O . ALA A 1 88 ? 1.652 -3.579 -2.617 1.00 61.97 88 ALA A O 1
ATOM 717 N N . GLU A 1 89 ? -0.419 -4.300 -2.171 1.00 64.00 89 GLU A N 1
ATOM 718 C CA . GLU A 1 89 ? -0.226 -5.672 -2.656 1.00 64.00 89 GLU A CA 1
ATOM 719 C C . GLU A 1 89 ? -0.427 -5.807 -4.179 1.00 64.00 89 GLU A C 1
ATOM 721 O O . GLU A 1 89 ? 0.110 -6.747 -4.782 1.00 64.00 89 GLU A O 1
ATOM 726 N N . GLN A 1 90 ? -1.147 -4.880 -4.822 1.00 65.25 90 GLN A N 1
ATOM 727 C CA . GLN A 1 90 ? -1.269 -4.819 -6.278 1.00 65.25 90 GLN A CA 1
ATOM 728 C C . GLN A 1 90 ? -0.001 -4.214 -6.875 1.00 65.25 90 GLN A C 1
ATOM 730 O O . GLN A 1 90 ? 0.121 -3.016 -7.105 1.00 65.25 90 GLN A O 1
ATOM 735 N N . LYS A 1 91 ? 0.980 -5.079 -7.131 1.00 75.56 91 LYS A N 1
ATOM 736 C CA . LYS A 1 91 ? 2.160 -4.670 -7.886 1.00 75.56 91 LYS A CA 1
ATOM 737 C C . LYS A 1 91 ? 1.815 -4.520 -9.356 1.00 75.56 91 LYS A C 1
ATOM 739 O O . LYS A 1 91 ? 1.343 -5.482 -9.964 1.00 75.56 91 LYS A O 1
ATOM 744 N N . LEU A 1 92 ? 2.170 -3.375 -9.923 1.00 82.31 92 LEU A N 1
ATOM 745 C CA . LEU A 1 92 ? 2.184 -3.193 -11.362 1.00 82.31 92 LEU A CA 1
ATOM 746 C C . LEU A 1 92 ? 3.188 -4.165 -11.988 1.00 82.31 92 LEU A C 1
ATOM 748 O O . LEU A 1 92 ? 4.356 -4.208 -11.591 1.00 82.31 92 LEU A O 1
ATOM 752 N N . VAL A 1 93 ? 2.744 -4.931 -12.977 1.00 89.69 93 VAL A N 1
ATOM 753 C CA . VAL A 1 93 ? 3.567 -5.895 -13.700 1.00 89.69 93 VAL A CA 1
ATOM 754 C C . VAL A 1 93 ? 4.147 -5.233 -14.949 1.00 89.69 93 VAL A C 1
ATOM 756 O O . VAL A 1 93 ? 3.460 -5.048 -15.956 1.00 89.69 93 VAL A O 1
ATOM 759 N N . LEU A 1 94 ? 5.434 -4.886 -14.889 1.00 92.31 94 LEU A N 1
ATOM 760 C CA . LEU A 1 94 ? 6.183 -4.300 -16.000 1.00 92.31 94 LEU A CA 1
ATOM 761 C C . LEU A 1 94 ? 6.935 -5.390 -16.772 1.00 92.31 94 LEU A C 1
ATOM 763 O O . LEU A 1 94 ? 7.862 -6.014 -16.249 1.00 92.31 94 LEU A O 1
ATOM 767 N N . GLY A 1 95 ? 6.547 -5.593 -18.030 1.00 94.44 95 GLY A N 1
ATOM 768 C CA . GLY A 1 95 ? 7.210 -6.518 -18.944 1.00 94.44 95 GLY A CA 1
ATOM 769 C C . GLY A 1 95 ? 8.460 -5.901 -19.568 1.00 94.44 95 GLY A C 1
ATOM 770 O O . GLY A 1 95 ? 8.392 -4.842 -20.186 1.00 94.44 95 GLY A O 1
ATOM 771 N N . LEU A 1 96 ? 9.608 -6.560 -19.446 1.00 94.88 96 LEU A N 1
ATOM 772 C CA . LEU A 1 96 ? 10.890 -6.070 -19.953 1.00 94.88 96 LEU A CA 1
ATOM 773 C C . LEU A 1 96 ? 11.400 -6.966 -21.075 1.00 94.88 96 LEU A C 1
ATOM 775 O O . LEU A 1 96 ? 11.505 -8.177 -20.899 1.00 94.88 96 LEU A O 1
ATOM 779 N N . SER A 1 97 ? 11.769 -6.397 -22.223 1.00 92.56 97 SER A N 1
ATOM 780 C CA . SER A 1 97 ? 12.519 -7.189 -23.216 1.00 92.56 97 SER A CA 1
ATOM 781 C C . SER A 1 97 ? 13.869 -7.609 -22.628 1.00 92.56 97 SER A C 1
ATOM 783 O O . SER A 1 97 ? 14.418 -6.894 -21.791 1.00 92.56 97 SER A O 1
ATOM 785 N N . GLU A 1 98 ? 14.441 -8.721 -23.090 1.00 89.50 98 GLU A N 1
ATOM 786 C CA . GLU A 1 98 ? 15.711 -9.252 -22.562 1.00 89.50 98 GLU A CA 1
ATOM 787 C C . GLU A 1 98 ? 16.837 -8.206 -22.527 1.00 89.50 98 GLU A C 1
ATOM 789 O O . GLU A 1 98 ? 17.565 -8.098 -21.542 1.00 89.50 98 GLU A O 1
ATOM 794 N N . ILE A 1 99 ? 16.951 -7.389 -23.581 1.00 87.12 99 ILE A N 1
ATOM 795 C CA . ILE A 1 99 ? 17.951 -6.317 -23.653 1.00 87.12 99 ILE A CA 1
ATOM 796 C C . ILE A 1 99 ? 17.692 -5.260 -22.577 1.00 87.12 99 ILE A C 1
ATOM 798 O O . ILE A 1 99 ? 18.640 -4.782 -21.962 1.00 87.12 99 ILE A O 1
ATOM 802 N N . VAL A 1 100 ? 16.433 -4.892 -22.336 1.00 90.62 100 VAL A N 1
ATOM 803 C CA . VAL A 1 100 ? 16.078 -3.911 -21.302 1.00 90.62 100 VAL A CA 1
ATOM 804 C C . VAL A 1 100 ? 16.368 -4.462 -19.918 1.00 90.62 100 VAL A C 1
ATOM 806 O O . VAL A 1 100 ? 17.057 -3.800 -19.149 1.00 90.62 100 VAL A O 1
ATOM 809 N N . ASP A 1 101 ? 15.884 -5.665 -19.616 1.00 91.50 101 ASP A N 1
ATOM 810 C CA . ASP A 1 101 ? 16.057 -6.292 -18.303 1.00 91.50 101 ASP A CA 1
ATOM 811 C C . ASP A 1 101 ? 17.536 -6.462 -17.946 1.00 91.50 101 ASP A C 1
ATOM 813 O O . ASP A 1 101 ? 17.942 -6.218 -16.812 1.00 91.50 101 ASP A O 1
ATOM 817 N N . PHE A 1 102 ? 18.361 -6.815 -18.935 1.00 87.75 102 PHE A N 1
ATOM 818 C CA . PHE A 1 102 ? 19.786 -7.008 -18.724 1.00 87.75 102 PHE A CA 1
ATOM 819 C C . PHE A 1 102 ? 20.593 -5.700 -18.734 1.00 87.75 102 PHE A C 1
ATOM 821 O O . PHE A 1 102 ? 21.436 -5.492 -17.864 1.00 87.75 102 PHE A O 1
ATOM 828 N N . ALA A 1 103 ? 20.396 -4.844 -19.742 1.00 84.75 103 ALA A N 1
ATOM 829 C CA . ALA A 1 103 ? 21.305 -3.730 -20.019 1.00 84.75 103 ALA A CA 1
ATOM 830 C C . ALA A 1 103 ? 20.843 -2.395 -19.434 1.00 84.75 103 ALA A C 1
ATOM 832 O O . ALA A 1 103 ? 21.692 -1.560 -19.146 1.00 84.75 103 ALA A O 1
ATOM 833 N N . TYR A 1 104 ? 19.530 -2.184 -19.293 1.00 86.44 104 TYR A N 1
ATOM 834 C CA . TYR A 1 104 ? 18.960 -0.921 -18.818 1.00 86.44 104 TYR A CA 1
ATOM 835 C C . TYR A 1 104 ? 18.495 -0.991 -17.376 1.00 86.44 104 TYR A C 1
ATOM 837 O O . TYR A 1 104 ? 18.791 -0.101 -16.580 1.00 86.44 104 TYR A O 1
ATOM 845 N N . PHE A 1 105 ? 17.748 -2.038 -17.046 1.00 88.81 105 PHE A N 1
ATOM 846 C CA . PHE A 1 105 ? 17.003 -2.086 -15.804 1.00 88.81 105 PHE A CA 1
ATOM 847 C C . PHE A 1 105 ? 17.874 -2.004 -14.545 1.00 88.81 105 PHE A C 1
ATOM 849 O O . PHE A 1 105 ? 17.460 -1.287 -13.646 1.00 88.81 105 PHE A O 1
ATOM 856 N N . PRO A 1 106 ? 19.079 -2.608 -14.464 1.00 88.81 106 PRO A N 1
ATOM 857 C CA . PRO A 1 106 ? 19.930 -2.460 -13.281 1.00 88.81 106 PRO A CA 1
ATOM 858 C C . PRO A 1 106 ? 20.281 -0.998 -12.969 1.00 88.81 106 PRO A C 1
ATOM 860 O O . PRO A 1 106 ? 20.228 -0.583 -11.818 1.00 88.81 106 PRO A O 1
ATOM 863 N N . SER A 1 107 ? 20.584 -0.192 -13.990 1.00 86.81 107 SER A N 1
ATOM 864 C CA . SER A 1 107 ? 20.894 1.233 -13.811 1.00 86.81 107 SER A CA 1
ATOM 865 C C . SER A 1 107 ? 19.648 2.068 -13.530 1.00 86.81 107 SER A C 1
ATOM 867 O O . SER A 1 107 ? 19.713 3.031 -12.771 1.00 86.81 107 SER A O 1
ATOM 869 N N . ILE A 1 108 ? 18.511 1.708 -14.137 1.00 88.56 108 ILE A N 1
ATOM 870 C CA . ILE A 1 108 ? 17.213 2.327 -13.835 1.00 88.56 108 ILE A CA 1
ATOM 871 C C . ILE A 1 108 ? 16.870 2.084 -12.363 1.00 88.56 108 ILE A C 1
ATOM 873 O O . ILE A 1 108 ? 16.552 3.029 -11.653 1.00 88.56 108 ILE A O 1
ATOM 877 N N . GLU A 1 109 ? 16.989 0.839 -11.904 1.00 88.12 109 GLU A N 1
ATOM 878 C CA . GLU A 1 109 ? 16.653 0.377 -10.556 1.00 88.12 109 GLU A CA 1
ATOM 879 C C . GLU A 1 109 ? 17.405 1.146 -9.463 1.00 88.12 109 GLU A C 1
ATOM 881 O O . GLU A 1 109 ? 16.799 1.495 -8.456 1.00 88.12 109 GLU A O 1
ATOM 886 N N . GLU A 1 110 ? 18.673 1.511 -9.686 1.00 87.56 110 GLU A N 1
ATOM 887 C CA . GLU A 1 110 ? 19.456 2.355 -8.762 1.00 87.56 110 GLU A CA 1
ATOM 888 C C . GLU A 1 110 ? 18.892 3.775 -8.569 1.00 87.56 110 GLU A C 1
ATOM 890 O O . GLU A 1 110 ? 19.214 4.439 -7.582 1.00 87.56 110 GLU A O 1
ATOM 895 N N . HIS A 1 111 ? 18.073 4.249 -9.509 1.00 88.19 111 HIS A N 1
ATOM 896 C CA . HIS A 1 111 ? 17.527 5.606 -9.533 1.00 88.19 111 HIS A CA 1
ATOM 897 C C . HIS A 1 111 ? 16.004 5.652 -9.335 1.00 88.19 111 HIS A C 1
ATOM 899 O O . HIS A 1 111 ? 15.437 6.744 -9.327 1.00 88.19 111 HIS A O 1
ATOM 905 N N . LEU A 1 112 ? 15.343 4.500 -9.167 1.00 87.19 112 LEU A N 1
ATOM 906 C CA . LEU A 1 112 ? 13.930 4.439 -8.788 1.00 87.19 112 LEU A CA 1
ATOM 907 C C . LEU A 1 112 ? 13.769 4.769 -7.301 1.00 87.19 112 LEU A C 1
ATOM 909 O O . LEU A 1 112 ? 14.588 4.377 -6.468 1.00 87.19 112 LEU A O 1
ATOM 913 N N . SER A 1 113 ? 12.686 5.455 -6.940 1.00 85.25 113 SER A N 1
ATOM 914 C CA . SER A 1 113 ? 12.343 5.654 -5.532 1.00 85.25 113 SER A CA 1
ATOM 915 C C . SER A 1 113 ? 11.964 4.337 -4.843 1.00 85.25 113 SER A C 1
ATOM 917 O O . SER A 1 113 ? 11.324 3.461 -5.430 1.00 85.25 113 SER A O 1
ATOM 919 N N . ASP A 1 114 ? 12.282 4.221 -3.548 1.00 80.25 114 ASP A N 1
ATOM 920 C CA . ASP A 1 114 ? 11.920 3.053 -2.725 1.00 80.25 114 ASP A CA 1
ATOM 921 C C . ASP A 1 114 ? 10.412 2.757 -2.771 1.00 80.25 114 ASP A C 1
ATOM 923 O O . ASP A 1 114 ? 9.991 1.601 -2.797 1.00 80.25 114 ASP A O 1
ATOM 927 N N . HIS A 1 115 ? 9.594 3.816 -2.797 1.00 75.62 115 HIS A N 1
ATOM 928 C CA . HIS A 1 115 ? 8.145 3.707 -2.931 1.00 75.62 115 HIS A CA 1
ATOM 929 C C . HIS A 1 115 ? 7.753 3.054 -4.256 1.00 75.62 115 HIS A C 1
ATOM 931 O O . HIS A 1 115 ? 6.879 2.197 -4.286 1.00 75.62 115 HIS A O 1
ATOM 937 N N . 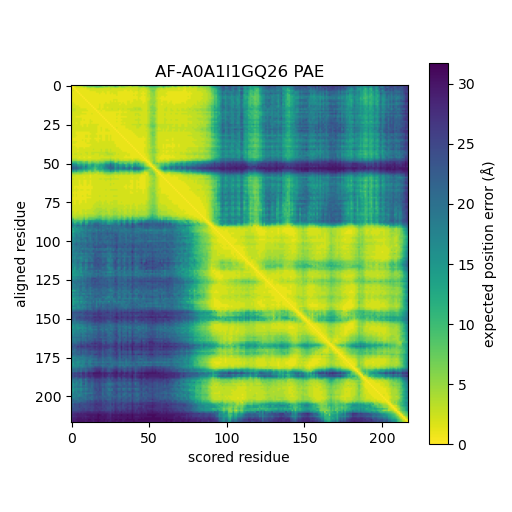PHE A 1 116 ? 8.389 3.438 -5.358 1.00 77.06 116 PHE A N 1
ATOM 938 C CA . PHE A 1 116 ? 8.086 2.874 -6.663 1.00 77.06 116 PHE A CA 1
ATOM 939 C C . PHE A 1 116 ? 8.509 1.405 -6.767 1.00 77.06 116 PHE A C 1
ATOM 941 O O . PHE A 1 116 ? 7.753 0.558 -7.242 1.00 77.06 116 PHE A O 1
ATOM 948 N N . PHE A 1 117 ? 9.694 1.082 -6.247 1.00 75.00 117 PHE A N 1
ATOM 949 C CA . PHE A 1 117 ? 10.246 -0.267 -6.297 1.00 75.00 117 PHE A CA 1
ATOM 950 C C . PHE A 1 117 ? 9.370 -1.308 -5.580 1.00 75.00 117 PHE A C 1
ATOM 952 O O . PHE A 1 117 ? 9.214 -2.436 -6.053 1.00 75.00 117 PHE A O 1
ATOM 959 N N . THR A 1 118 ? 8.755 -0.951 -4.448 1.00 75.25 118 THR A N 1
ATOM 960 C CA . THR A 1 118 ? 7.901 -1.885 -3.694 1.00 75.25 118 THR A CA 1
ATOM 961 C C . THR A 1 118 ? 6.596 -2.224 -4.415 1.00 75.25 118 THR A C 1
ATOM 963 O O . THR A 1 118 ? 6.115 -3.351 -4.258 1.00 75.25 118 THR A O 1
ATOM 966 N N . HIS A 1 119 ? 6.094 -1.315 -5.256 1.00 78.56 119 HIS A N 1
ATOM 967 C CA . HIS A 1 119 ? 4.857 -1.460 -6.036 1.00 78.56 119 HIS A CA 1
ATOM 968 C C . HIS A 1 119 ? 5.094 -1.948 -7.472 1.00 78.56 119 HIS A C 1
ATOM 970 O O . HIS A 1 119 ? 4.142 -2.159 -8.219 1.00 78.56 119 HIS A O 1
ATOM 976 N N . LEU A 1 120 ? 6.348 -2.183 -7.863 1.00 84.31 120 LEU A N 1
ATOM 977 C CA . LEU A 1 120 ? 6.701 -2.706 -9.176 1.00 84.31 120 LEU A CA 1
ATOM 978 C C . LEU A 1 120 ? 7.051 -4.197 -9.092 1.00 84.31 120 LEU A C 1
ATOM 980 O O . LEU A 1 120 ? 7.846 -4.640 -8.257 1.00 84.31 120 LEU A O 1
ATOM 984 N N . ARG A 1 121 ? 6.484 -4.995 -9.995 1.00 89.19 121 ARG A N 1
ATOM 985 C CA . ARG A 1 121 ? 6.939 -6.352 -10.302 1.00 89.19 121 ARG A CA 1
ATOM 986 C C . ARG A 1 121 ? 7.455 -6.361 -11.732 1.00 89.19 121 ARG A C 1
ATOM 988 O O . ARG A 1 121 ? 6.683 -6.219 -12.671 1.00 89.19 121 ARG A O 1
ATOM 995 N N . LYS A 1 122 ? 8.761 -6.546 -11.905 1.00 90.94 122 LYS A N 1
ATOM 996 C CA . LYS A 1 122 ? 9.341 -6.731 -13.236 1.00 90.94 122 LYS A CA 1
ATOM 997 C C . LYS A 1 122 ? 9.292 -8.195 -13.656 1.00 90.94 122 LYS A C 1
ATOM 999 O O . LYS A 1 122 ? 9.527 -9.082 -12.833 1.00 90.94 122 LYS A O 1
ATOM 1004 N N . GLU A 1 123 ? 9.049 -8.434 -14.935 1.00 93.94 123 GLU A N 1
ATOM 1005 C CA . GLU A 1 123 ? 9.093 -9.760 -15.548 1.00 93.94 123 GLU A CA 1
ATOM 1006 C C . GLU A 1 123 ? 9.667 -9.658 -16.962 1.00 93.94 123 GLU A C 1
ATOM 1008 O O . GLU A 1 123 ? 9.323 -8.753 -17.719 1.00 93.94 123 GLU A O 1
ATOM 1013 N N . THR A 1 124 ? 10.554 -10.578 -17.338 1.00 93.62 124 THR A N 1
ATOM 1014 C CA . THR A 1 124 ? 11.105 -10.615 -18.696 1.00 93.62 124 THR A CA 1
ATOM 1015 C C . THR A 1 124 ? 10.045 -11.125 -19.675 1.00 93.62 124 THR A C 1
ATOM 1017 O O . THR A 1 124 ? 9.377 -12.127 -19.413 1.00 93.62 124 THR A O 1
ATOM 1020 N N . VAL A 1 125 ? 9.914 -10.472 -20.828 1.00 93.00 125 VAL A N 1
ATOM 1021 C CA . VAL A 1 125 ? 8.940 -10.807 -21.869 1.00 93.00 125 VAL A CA 1
ATOM 1022 C C . VAL A 1 125 ? 9.632 -11.139 -23.189 1.00 93.00 125 VAL A C 1
ATOM 1024 O O . VAL A 1 125 ? 10.606 -10.494 -23.583 1.00 93.00 125 VAL A O 1
ATOM 1027 N N . ASN A 1 126 ? 9.108 -12.137 -23.904 1.00 87.56 126 ASN A N 1
ATOM 1028 C CA . ASN A 1 126 ? 9.553 -12.443 -25.261 1.00 87.56 126 ASN A CA 1
ATOM 1029 C C . ASN A 1 126 ? 8.958 -11.423 -26.244 1.00 87.56 126 ASN A C 1
ATOM 1031 O O . ASN A 1 126 ? 7.746 -11.206 -26.258 1.00 87.56 126 ASN A O 1
ATOM 1035 N N . ALA A 1 127 ? 9.804 -10.831 -27.090 1.00 80.38 127 ALA A N 1
ATOM 1036 C CA . ALA A 1 127 ? 9.409 -9.829 -28.078 1.00 80.38 127 ALA A CA 1
ATOM 1037 C C . ALA A 1 127 ? 8.279 -10.296 -29.018 1.00 80.38 127 ALA A C 1
ATOM 1039 O O . ALA A 1 127 ? 7.432 -9.488 -29.390 1.00 80.38 127 ALA A O 1
ATOM 1040 N N . GLU A 1 128 ? 8.225 -11.586 -29.366 1.00 84.62 128 GLU A N 1
ATOM 1041 C CA . GLU A 1 128 ? 7.201 -12.138 -30.266 1.00 84.62 128 GLU A CA 1
ATOM 1042 C C . GLU A 1 128 ? 5.803 -12.176 -29.630 1.00 84.62 128 GLU A C 1
ATOM 1044 O O . GLU A 1 128 ? 4.802 -12.054 -30.334 1.00 84.62 128 GLU A O 1
ATOM 1049 N N . THR A 1 129 ? 5.722 -12.324 -28.303 1.00 89.12 129 THR A N 1
ATOM 1050 C CA . THR A 1 129 ? 4.453 -12.469 -27.566 1.00 89.12 129 THR A CA 1
ATOM 1051 C C . THR A 1 129 ? 4.103 -11.253 -26.714 1.00 89.12 129 THR A C 1
ATOM 1053 O O . THR A 1 129 ? 3.016 -11.211 -26.139 1.00 89.12 129 THR A O 1
ATOM 1056 N N . ALA A 1 130 ? 4.996 -10.263 -26.623 1.00 90.00 130 ALA A N 1
ATOM 1057 C CA . ALA A 1 130 ? 4.883 -9.156 -25.678 1.00 90.00 130 ALA A CA 1
ATOM 1058 C C . ALA A 1 130 ? 3.575 -8.370 -25.832 1.00 90.00 130 ALA A C 1
ATOM 1060 O O . ALA A 1 130 ? 2.864 -8.152 -24.852 1.00 90.00 130 ALA A O 1
ATOM 1061 N N . LEU A 1 131 ? 3.214 -8.006 -27.067 1.00 90.19 131 LEU A N 1
ATOM 1062 C CA . LEU A 1 131 ? 1.991 -7.243 -27.334 1.00 90.19 131 LEU A CA 1
ATOM 1063 C C . LEU A 1 131 ? 0.724 -8.053 -27.031 1.00 90.19 131 LEU A C 1
ATOM 1065 O O . LEU A 1 131 ? -0.226 -7.520 -26.463 1.00 90.19 131 LEU A O 1
ATOM 1069 N N . GLU A 1 132 ? 0.716 -9.350 -27.347 1.00 89.31 132 GLU A N 1
ATOM 1070 C CA . GLU A 1 132 ? -0.415 -10.237 -27.054 1.00 89.31 132 GLU A CA 1
ATOM 1071 C C . GLU A 1 132 ? -0.616 -10.406 -25.540 1.00 89.31 132 GLU A C 1
ATOM 1073 O O . GLU A 1 132 ? -1.744 -10.380 -25.043 1.00 89.31 132 GLU A O 1
ATOM 1078 N N . GLN A 1 133 ? 0.476 -10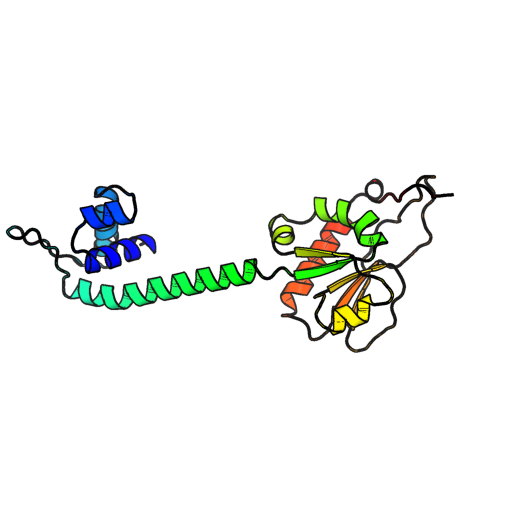.571 -24.794 1.00 91.00 133 GLN A N 1
ATOM 1079 C CA . GLN A 1 133 ? 0.441 -10.728 -23.341 1.00 91.00 133 GLN A CA 1
ATOM 1080 C C . GLN A 1 133 ? 0.034 -9.428 -22.641 1.00 91.00 133 GLN A C 1
ATOM 1082 O O . GLN A 1 133 ? -0.781 -9.477 -21.717 1.00 91.00 133 GLN A O 1
ATOM 1087 N N . LEU A 1 134 ? 0.507 -8.276 -23.135 1.00 90.38 134 LEU A N 1
ATOM 1088 C CA . LEU A 1 134 ? 0.025 -6.961 -22.713 1.00 90.38 134 LEU A CA 1
ATOM 1089 C C . LEU A 1 134 ? -1.485 -6.850 -22.940 1.00 90.38 134 LEU A C 1
ATOM 1091 O O . LEU A 1 134 ? -2.206 -6.550 -21.998 1.00 90.38 134 LEU A O 1
ATOM 1095 N N . GLN A 1 135 ? -1.982 -7.169 -24.142 1.00 87.94 135 GLN A N 1
ATOM 1096 C CA . GLN A 1 135 ? -3.415 -7.120 -24.485 1.00 87.94 135 GLN A CA 1
ATOM 1097 C C . GLN A 1 135 ? -4.290 -8.031 -23.613 1.00 87.94 135 GLN A C 1
ATOM 1099 O O . GLN A 1 135 ? -5.439 -7.702 -23.315 1.00 87.94 135 GLN A O 1
ATOM 1104 N N . LYS A 1 136 ? -3.748 -9.172 -23.180 1.00 88.25 136 LYS A N 1
ATOM 1105 C CA . LYS A 1 136 ? -4.413 -10.114 -22.266 1.00 88.25 136 LYS A CA 1
ATOM 1106 C C . LYS A 1 136 ? -4.363 -9.691 -20.793 1.00 88.25 136 LYS A C 1
ATOM 1108 O O . LYS A 1 136 ? -4.915 -10.413 -19.965 1.00 88.25 136 LYS A O 1
ATOM 1113 N N . GLY A 1 137 ? -3.712 -8.572 -20.467 1.00 86.88 137 GLY A N 1
ATOM 1114 C CA . GLY A 1 137 ? -3.558 -8.076 -19.096 1.00 86.88 137 GLY A CA 1
ATOM 1115 C C . GLY A 1 137 ? -2.580 -8.896 -18.252 1.00 86.88 137 GLY A C 1
ATOM 1116 O O . GLY A 1 137 ? -2.721 -8.949 -17.037 1.00 86.88 137 GLY A O 1
ATOM 1117 N N . GLN A 1 138 ? -1.627 -9.597 -18.880 1.00 89.44 138 GLN A N 1
ATOM 1118 C CA . GLN A 1 138 ? -0.542 -10.269 -18.146 1.00 89.44 138 GLN A CA 1
ATOM 1119 C C . GLN A 1 138 ? 0.527 -9.275 -17.683 1.00 89.44 138 GLN A C 1
ATOM 1121 O O . GLN A 1 138 ? 1.180 -9.505 -16.671 1.00 89.44 138 GLN A O 1
ATOM 1126 N N . PHE A 1 139 ? 0.670 -8.182 -18.430 1.00 90.75 139 PHE A N 1
ATOM 1127 C CA . PHE A 1 139 ? 1.477 -7.022 -18.090 1.00 90.75 139 PHE A CA 1
ATOM 1128 C C . PHE A 1 139 ? 0.571 -5.798 -18.098 1.00 90.75 139 PHE A C 1
ATOM 1130 O O . PHE A 1 139 ? -0.341 -5.719 -18.925 1.00 90.75 139 PHE A O 1
ATOM 1137 N N . ASP A 1 140 ? 0.853 -4.842 -17.224 1.00 89.12 140 ASP A N 1
ATOM 1138 C CA . ASP A 1 140 ? 0.177 -3.544 -17.224 1.00 89.12 140 ASP A CA 1
ATOM 1139 C C . ASP A 1 140 ? 0.855 -2.583 -18.207 1.00 89.12 140 ASP A C 1
ATOM 1141 O O . ASP A 1 140 ? 0.200 -1.793 -18.889 1.00 89.12 140 ASP A O 1
ATOM 1145 N N . ALA A 1 141 ? 2.179 -2.704 -18.329 1.00 91.88 141 ALA A N 1
ATOM 1146 C CA . ALA A 1 141 ? 2.988 -1.984 -19.297 1.00 91.88 141 ALA A CA 1
ATOM 1147 C C . ALA A 1 141 ? 4.204 -2.809 -19.730 1.00 91.88 141 ALA A C 1
ATOM 1149 O O . ALA A 1 141 ? 4.590 -3.784 -19.082 1.00 91.88 141 ALA A O 1
ATOM 1150 N N . LEU A 1 142 ? 4.836 -2.387 -20.820 1.00 93.38 142 LEU A N 1
ATOM 1151 C CA . LEU A 1 142 ? 6.076 -2.946 -21.335 1.00 93.38 142 LEU A CA 1
ATOM 1152 C C . LEU A 1 142 ? 7.141 -1.855 -21.448 1.00 93.38 142 LEU A C 1
ATOM 1154 O O . LEU A 1 142 ? 6.834 -0.736 -21.851 1.00 93.38 142 LEU A O 1
ATOM 1158 N N . LEU A 1 143 ? 8.396 -2.207 -21.182 1.00 93.69 143 LEU A N 1
ATOM 1159 C CA . LEU A 1 143 ? 9.573 -1.417 -21.533 1.00 93.69 143 LEU A CA 1
ATOM 1160 C C . LEU A 1 143 ? 10.466 -2.271 -22.438 1.00 93.69 143 LEU A C 1
ATOM 1162 O O . LEU A 1 143 ? 11.095 -3.243 -22.003 1.00 93.69 143 LEU A O 1
ATOM 1166 N N . ILE A 1 144 ? 10.471 -1.948 -23.727 1.00 92.50 144 ILE A N 1
ATOM 1167 C CA . ILE A 1 144 ? 11.048 -2.811 -24.763 1.00 92.50 144 ILE A CA 1
ATOM 1168 C C . ILE A 1 144 ? 11.847 -2.018 -25.785 1.00 92.50 144 ILE A C 1
ATOM 1170 O O . ILE A 1 144 ? 11.643 -0.817 -25.947 1.00 92.50 144 ILE A O 1
ATOM 1174 N N . THR A 1 145 ? 12.770 -2.697 -26.464 1.00 89.06 145 THR A N 1
ATOM 1175 C CA . THR A 1 145 ? 13.560 -2.103 -27.541 1.00 89.06 145 THR A CA 1
ATOM 1176 C C . THR A 1 145 ? 13.091 -2.542 -28.923 1.00 89.06 145 THR A C 1
ATOM 1178 O O . THR A 1 145 ? 12.607 -3.658 -29.112 1.00 89.06 145 THR A O 1
ATOM 1181 N N . GLY A 1 146 ? 13.294 -1.669 -29.908 1.00 81.94 146 GLY A N 1
ATOM 1182 C CA . GLY A 1 146 ? 13.011 -1.930 -31.317 1.00 81.94 146 GLY A CA 1
ATOM 1183 C C . GLY A 1 146 ? 11.736 -1.260 -31.824 1.00 81.94 146 GLY A C 1
ATOM 1184 O O . GLY A 1 146 ? 11.014 -0.596 -31.089 1.00 81.94 146 GLY A O 1
ATOM 1185 N N . SER A 1 147 ? 11.479 -1.413 -33.122 1.00 74.12 147 SER A N 1
ATOM 1186 C CA . SER A 1 147 ? 10.307 -0.814 -33.760 1.00 74.12 147 SER A CA 1
ATOM 1187 C C . SER A 1 147 ? 9.081 -1.700 -33.584 1.00 74.12 147 SER A C 1
ATOM 1189 O O . SER A 1 147 ? 9.071 -2.860 -33.997 1.00 74.12 147 SER A O 1
ATOM 1191 N N . LEU A 1 148 ? 8.032 -1.124 -33.009 1.00 77.25 148 LEU A N 1
ATOM 1192 C CA . LEU A 1 148 ? 6.755 -1.789 -32.789 1.00 77.25 148 LEU A CA 1
ATOM 1193 C C . LEU A 1 148 ? 5.753 -1.446 -33.895 1.00 77.25 148 LEU A C 1
ATOM 1195 O O . LEU A 1 148 ? 5.766 -0.322 -34.409 1.00 77.25 148 LEU A O 1
ATOM 1199 N N . PRO A 1 149 ? 4.852 -2.377 -34.259 1.00 77.25 149 PRO A N 1
ATOM 1200 C CA . PRO A 1 149 ? 3.725 -2.040 -35.110 1.00 77.25 149 PRO A CA 1
ATOM 1201 C C . PRO A 1 149 ? 2.840 -1.008 -34.403 1.00 77.25 149 PRO A C 1
ATOM 1203 O O . PRO A 1 149 ? 2.536 -1.125 -33.216 1.00 77.25 149 PRO A O 1
ATOM 1206 N N . ILE A 1 150 ? 2.415 0.013 -35.145 1.00 72.81 150 ILE A N 1
ATOM 1207 C CA . ILE A 1 150 ? 1.465 1.000 -34.632 1.00 72.81 150 ILE A CA 1
ATOM 1208 C C . ILE A 1 150 ? 0.091 0.327 -34.545 1.00 72.81 150 ILE A C 1
ATOM 1210 O O . ILE A 1 150 ? -0.496 -0.017 -35.571 1.00 72.81 150 ILE A O 1
AT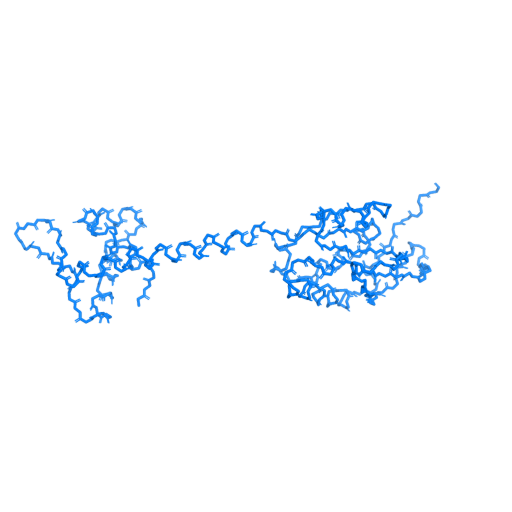OM 1214 N N . GLU A 1 151 ? -0.434 0.172 -33.331 1.00 79.06 151 GLU A N 1
ATOM 1215 C CA . GLU A 1 151 ? -1.769 -0.373 -33.074 1.00 79.06 151 GLU A CA 1
ATOM 1216 C C . GLU A 1 151 ? -2.660 0.664 -32.381 1.00 79.06 151 GLU A C 1
ATOM 1218 O O . GLU A 1 151 ? -2.260 1.287 -31.401 1.00 79.06 151 GLU A O 1
ATOM 1223 N N . GLU A 1 152 ? -3.904 0.833 -32.843 1.00 77.88 152 GLU A N 1
ATOM 1224 C CA . GLU A 1 152 ? -4.813 1.869 -32.319 1.00 77.88 152 GLU A CA 1
ATOM 1225 C C . GLU A 1 152 ? -5.132 1.727 -30.827 1.00 77.88 152 GLU A C 1
ATOM 1227 O O . GLU A 1 152 ? -5.440 2.729 -30.181 1.00 77.88 152 GLU A O 1
ATOM 1232 N N . LYS A 1 153 ? -5.065 0.509 -30.283 1.00 85.12 153 LYS A N 1
ATOM 1233 C CA . LYS A 1 153 ? -5.389 0.205 -28.879 1.00 85.12 153 LYS A CA 1
ATOM 1234 C C . LYS A 1 153 ? -4.211 0.391 -27.927 1.00 85.12 153 LYS A C 1
ATOM 1236 O O . LYS A 1 153 ? -4.400 0.354 -26.713 1.00 85.12 153 LYS A O 1
ATOM 1241 N N . LEU A 1 154 ? -3.014 0.580 -28.470 1.00 87.94 154 LEU A N 1
ATOM 1242 C CA . LEU A 1 154 ? -1.796 0.742 -27.698 1.00 87.94 154 LEU A CA 1
ATOM 1243 C C . LEU A 1 154 ? -1.371 2.207 -27.695 1.00 87.94 154 LEU A C 1
ATOM 1245 O O . LEU A 1 154 ? -1.573 2.950 -28.660 1.00 87.94 154 LEU A O 1
ATOM 1249 N N . THR A 1 155 ? -0.764 2.609 -26.591 1.00 89.00 155 THR A N 1
ATOM 1250 C CA . THR A 1 155 ? 0.026 3.828 -26.500 1.00 89.00 155 THR A CA 1
ATOM 1251 C C . THR A 1 155 ? 1.485 3.417 -26.469 1.00 89.00 155 THR A C 1
ATOM 1253 O O . THR A 1 155 ? 1.873 2.573 -25.666 1.00 89.00 155 THR A O 1
ATOM 1256 N N . ILE A 1 156 ? 2.277 3.997 -27.367 1.00 90.31 156 ILE A N 1
ATOM 1257 C CA . ILE A 1 156 ? 3.715 3.760 -27.485 1.00 90.31 156 ILE A CA 1
ATOM 1258 C C . ILE A 1 156 ? 4.395 5.106 -27.263 1.00 90.31 156 ILE A C 1
ATOM 1260 O O . ILE A 1 156 ? 4.100 6.071 -27.973 1.00 90.31 156 ILE A O 1
ATOM 1264 N N . ILE A 1 157 ? 5.267 5.174 -26.262 1.00 90.38 157 ILE A N 1
ATOM 1265 C CA . ILE A 1 157 ? 6.012 6.378 -25.903 1.00 90.38 157 ILE A CA 1
ATOM 1266 C C . ILE A 1 157 ? 7.493 6.055 -26.000 1.00 90.38 157 ILE A C 1
ATOM 1268 O O . ILE A 1 157 ? 8.009 5.257 -25.221 1.00 90.38 157 ILE A O 1
ATOM 1272 N N . ASP A 1 158 ? 8.175 6.692 -26.944 1.00 91.44 158 ASP A N 1
ATOM 1273 C CA . ASP A 1 158 ? 9.622 6.571 -27.067 1.00 91.44 158 ASP A CA 1
ATOM 1274 C C . ASP A 1 158 ? 10.303 7.330 -25.926 1.00 91.44 158 ASP A C 1
ATOM 1276 O O . ASP A 1 158 ? 10.039 8.513 -25.688 1.00 91.44 158 ASP A O 1
ATOM 1280 N N . ILE A 1 159 ? 11.185 6.634 -25.214 1.00 90.69 159 ILE A N 1
ATOM 1281 C CA . 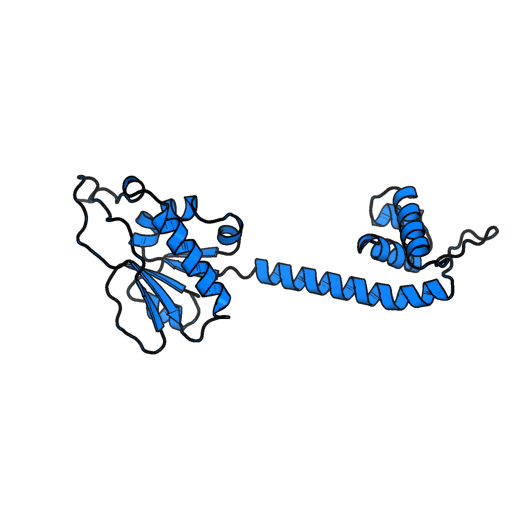ILE A 1 159 ? 11.962 7.178 -24.110 1.00 90.69 159 ILE A CA 1
ATOM 1282 C C . ILE A 1 159 ? 13.385 7.445 -24.607 1.00 90.69 159 ILE A C 1
ATOM 1284 O O . ILE A 1 159 ? 14.069 6.514 -25.041 1.00 90.69 159 ILE A O 1
ATOM 1288 N N . PRO A 1 160 ? 13.871 8.697 -24.525 1.00 89.56 160 PRO A N 1
ATOM 1289 C CA . PRO A 1 160 ? 15.271 8.999 -24.778 1.00 89.56 160 PRO A CA 1
ATOM 1290 C C . PRO A 1 160 ? 16.166 8.188 -23.845 1.00 89.56 160 PRO A C 1
ATOM 1292 O O . PRO A 1 160 ? 15.955 8.172 -22.634 1.00 89.56 160 PRO A O 1
ATOM 1295 N N . HIS A 1 161 ? 17.187 7.546 -24.399 1.00 87.44 161 HIS A N 1
ATOM 1296 C CA . HIS A 1 161 ? 18.076 6.692 -23.627 1.00 87.44 161 HIS A CA 1
ATOM 1297 C C . HIS A 1 161 ? 19.531 6.850 -24.078 1.00 87.44 161 HIS A C 1
ATOM 1299 O O . HIS A 1 161 ? 19.798 7.213 -25.228 1.00 87.44 161 HIS A O 1
ATOM 1305 N N . PRO A 1 162 ? 20.504 6.568 -23.199 1.00 83.62 162 PRO A N 1
ATOM 1306 C CA . PRO A 1 162 ? 21.902 6.524 -23.600 1.00 83.62 162 PRO A CA 1
ATOM 1307 C C . PRO A 1 162 ? 22.176 5.331 -24.536 1.00 83.62 162 PRO A C 1
ATOM 1309 O O . PRO A 1 162 ? 21.496 4.298 -24.450 1.00 83.62 162 PRO A O 1
ATOM 1312 N N . PRO A 1 163 ? 23.179 5.444 -25.428 1.00 81.94 163 PRO A N 1
ATOM 1313 C CA . PRO A 1 163 ? 23.547 4.361 -26.328 1.00 81.94 163 PRO A CA 1
ATOM 1314 C C . PRO A 1 163 ? 24.180 3.202 -25.555 1.00 81.94 163 PRO A C 1
ATOM 1316 O O . PRO A 1 163 ? 25.048 3.405 -24.702 1.00 81.94 163 PRO A O 1
ATOM 1319 N N . LEU A 1 164 ? 23.802 1.977 -25.913 1.00 82.25 164 LEU A N 1
ATOM 1320 C CA . LEU A 1 164 ? 24.479 0.782 -25.417 1.00 82.25 164 LEU A CA 1
ATOM 1321 C C . LEU A 1 164 ? 25.812 0.581 -26.124 1.00 82.25 164 LEU A C 1
ATOM 1323 O O . LEU A 1 164 ? 25.942 0.824 -27.325 1.00 82.25 164 LEU A O 1
ATOM 1327 N N . HIS A 1 165 ? 26.786 0.052 -25.391 1.00 79.12 165 HIS A N 1
ATOM 1328 C CA . HIS A 1 165 ? 28.097 -0.286 -25.932 1.00 79.12 165 HIS A CA 1
ATOM 1329 C C . HIS A 1 165 ? 28.331 -1.795 -25.893 1.00 79.12 165 HIS A C 1
ATOM 1331 O O . HIS A 1 165 ? 28.028 -2.470 -24.908 1.00 79.12 165 HIS A O 1
ATOM 1337 N N . LEU A 1 166 ? 28.923 -2.318 -26.969 1.00 75.56 166 LEU A N 1
ATOM 1338 C CA . LEU A 1 166 ? 29.556 -3.634 -26.954 1.00 75.56 166 LEU A CA 1
ATOM 1339 C C . LEU A 1 166 ? 30.747 -3.604 -25.992 1.00 75.56 166 LEU A C 1
ATOM 1341 O O . LEU A 1 166 ? 31.405 -2.572 -25.860 1.00 75.56 166 LEU A O 1
ATOM 1345 N N . SER A 1 167 ? 31.132 -4.752 -25.430 1.00 70.31 167 SER A N 1
ATOM 1346 C CA . SER A 1 167 ? 32.300 -4.833 -24.532 1.00 70.31 167 SER A CA 1
ATOM 1347 C C . SER A 1 167 ? 33.616 -4.377 -25.188 1.00 70.31 167 SER A C 1
ATOM 1349 O O . SER A 1 167 ? 34.557 -4.001 -24.502 1.00 70.31 167 SER A O 1
ATOM 1351 N N . ALA A 1 168 ? 33.677 -4.357 -26.524 1.00 73.50 168 ALA A N 1
ATOM 1352 C CA . ALA A 1 168 ? 34.782 -3.789 -27.300 1.00 73.50 168 ALA A CA 1
ATOM 1353 C C . ALA A 1 168 ? 34.774 -2.241 -27.377 1.00 73.50 168 ALA A C 1
ATOM 1355 O O . ALA A 1 168 ? 35.552 -1.664 -28.134 1.00 73.50 168 ALA A O 1
ATOM 1356 N N . GLY A 1 169 ? 33.873 -1.563 -26.656 1.00 71.75 169 GLY A N 1
ATOM 1357 C CA . GLY A 1 169 ? 33.748 -0.101 -26.589 1.00 71.75 169 GLY A CA 1
ATOM 1358 C C . GLY A 1 169 ? 33.033 0.549 -27.777 1.00 71.75 169 GLY A C 1
ATOM 1359 O O . GLY A 1 169 ? 32.925 1.771 -27.834 1.00 71.75 169 GLY A O 1
ATOM 1360 N N . LYS A 1 170 ? 32.540 -0.238 -28.740 1.00 77.81 170 LYS A N 1
ATOM 1361 C CA . LYS A 1 170 ? 31.805 0.285 -29.899 1.00 77.81 170 LYS A CA 1
ATOM 1362 C C . LYS A 1 170 ? 30.317 0.442 -29.552 1.00 77.81 170 LYS A C 1
ATOM 1364 O O . LYS A 1 170 ? 29.738 -0.542 -29.084 1.00 77.81 170 LYS A O 1
ATOM 1369 N N . PRO A 1 171 ? 29.687 1.604 -29.812 1.00 79.38 171 PRO A N 1
ATOM 1370 C CA . PRO A 1 171 ? 28.252 1.760 -29.612 1.00 79.38 171 PRO A CA 1
ATOM 1371 C C . PRO A 1 171 ? 27.474 0.820 -30.541 1.00 79.38 171 PRO A C 1
ATOM 1373 O O . PRO A 1 171 ? 27.884 0.565 -31.683 1.00 79.38 171 PRO A O 1
ATOM 1376 N N . LEU A 1 172 ? 26.364 0.289 -30.036 1.00 79.56 172 LEU A N 1
ATOM 1377 C CA . LEU A 1 172 ? 25.376 -0.416 -30.840 1.00 79.56 172 LEU A CA 1
ATOM 1378 C C . LEU A 1 172 ? 24.700 0.557 -31.822 1.00 79.56 172 LEU A C 1
ATOM 1380 O O . LEU A 1 172 ? 24.708 1.769 -31.587 1.00 79.56 172 LEU A O 1
ATOM 1384 N N . PRO A 1 173 ? 24.148 0.051 -32.943 1.00 82.31 173 PRO A N 1
ATOM 1385 C CA . PRO A 1 173 ? 23.273 0.848 -33.793 1.00 82.31 173 PRO A CA 1
ATOM 1386 C C . PRO A 1 173 ? 22.150 1.470 -32.969 1.00 82.31 173 PRO A C 1
ATOM 1388 O O . PRO A 1 173 ? 21.697 0.863 -32.001 1.00 82.31 173 PRO A O 1
ATOM 1391 N N . ASP A 1 174 ? 21.714 2.655 -33.380 1.00 81.56 174 ASP A N 1
ATOM 1392 C CA . ASP A 1 174 ? 20.605 3.337 -32.729 1.00 81.56 174 ASP A CA 1
ATOM 1393 C C . ASP A 1 174 ? 19.343 2.466 -32.778 1.00 81.56 174 ASP A C 1
ATOM 1395 O O . ASP A 1 174 ? 19.047 1.830 -33.798 1.00 81.56 174 ASP A O 1
ATOM 1399 N N . PHE A 1 175 ? 18.629 2.408 -31.663 1.00 85.88 175 PHE A N 1
ATOM 1400 C CA . PHE A 1 175 ? 17.376 1.678 -31.528 1.00 85.88 175 PHE A CA 1
ATOM 1401 C C . PHE A 1 175 ? 16.424 2.497 -30.667 1.00 85.88 175 PHE A C 1
ATOM 1403 O O . PHE A 1 175 ? 16.842 3.405 -29.966 1.00 85.88 175 PHE A O 1
ATOM 1410 N N . GLN A 1 176 ? 15.134 2.188 -30.733 1.00 89.69 176 GLN A N 1
ATOM 1411 C CA . GLN A 1 176 ? 14.141 2.840 -29.885 1.00 89.69 176 GLN A CA 1
ATOM 1412 C C . GLN A 1 176 ? 14.001 2.062 -28.583 1.00 89.69 176 GLN A C 1
ATOM 1414 O O . GLN A 1 176 ? 13.904 0.836 -28.626 1.00 89.69 176 GLN A O 1
ATOM 1419 N N . LEU A 1 177 ? 13.975 2.763 -27.452 1.00 91.19 177 LEU A N 1
ATOM 1420 C CA . LEU A 1 177 ? 13.424 2.266 -26.196 1.00 91.19 177 LEU A CA 1
ATOM 1421 C C . LEU A 1 177 ? 12.017 2.836 -26.068 1.00 91.19 177 LEU A C 1
ATOM 1423 O O . LEU A 1 177 ? 11.852 4.054 -26.070 1.00 91.19 177 LEU A O 1
ATOM 1427 N N . SER A 1 178 ? 11.017 1.975 -25.939 1.00 92.62 178 SER A N 1
ATOM 1428 C CA . SER A 1 178 ? 9.623 2.404 -25.902 1.00 92.62 178 SER A CA 1
ATOM 1429 C C . SER A 1 178 ? 8.919 1.843 -24.674 1.00 92.62 178 SER A C 1
ATOM 1431 O O . SER A 1 178 ? 9.052 0.662 -24.338 1.00 92.62 178 SER A O 1
ATOM 1433 N N . PHE A 1 179 ? 8.144 2.704 -24.023 1.00 92.62 179 PHE A N 1
ATOM 1434 C CA . PHE A 1 179 ? 7.169 2.330 -23.011 1.00 92.62 179 PHE A CA 1
ATOM 1435 C C . PHE A 1 179 ? 5.810 2.124 -23.673 1.00 92.62 179 PHE A C 1
ATOM 1437 O O . PHE A 1 179 ? 5.335 2.990 -24.413 1.00 92.62 179 PHE A O 1
ATOM 1444 N N . VAL A 1 180 ? 5.201 0.964 -23.441 1.00 92.19 180 VAL A N 1
ATOM 1445 C CA . VAL A 1 180 ? 3.998 0.521 -24.152 1.00 92.19 180 VAL A CA 1
ATOM 1446 C C . VAL A 1 180 ? 2.936 0.090 -23.161 1.00 92.19 180 VAL A C 1
ATOM 1448 O O . VAL A 1 180 ? 3.202 -0.735 -22.296 1.00 92.19 180 VAL A O 1
ATOM 1451 N N . TYR A 1 181 ? 1.719 0.590 -23.315 1.00 91.06 181 TYR A N 1
ATOM 1452 C CA . TYR A 1 181 ? 0.580 0.195 -22.485 1.00 91.06 181 TYR A CA 1
ATOM 1453 C C . TYR A 1 181 ? -0.722 0.276 -23.286 1.00 91.06 181 TYR A C 1
ATOM 1455 O O . TYR A 1 181 ? -0.759 0.865 -24.371 1.00 91.06 181 TYR A O 1
ATOM 1463 N N . GLN A 1 182 ? -1.800 -0.341 -22.796 1.00 88.19 182 GLN A N 1
ATOM 1464 C CA . GLN A 1 182 ? -3.101 -0.235 -23.463 1.00 88.19 182 GLN A CA 1
ATOM 1465 C C . GLN A 1 182 ? -3.796 1.079 -23.100 1.00 88.19 182 GLN A C 1
ATOM 1467 O O . GLN A 1 182 ? -3.784 1.486 -21.943 1.00 88.19 182 GLN A O 1
ATOM 1472 N N . LYS A 1 183 ? -4.482 1.704 -24.062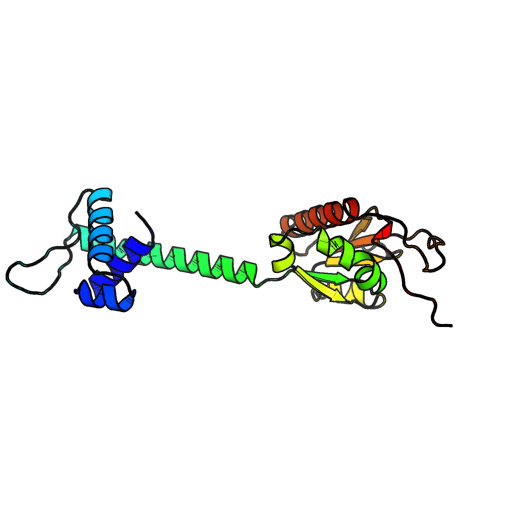 1.00 81.38 183 LYS A N 1
ATOM 1473 C CA . LYS A 1 183 ? -5.210 2.971 -23.845 1.00 81.38 183 LYS A CA 1
ATOM 1474 C C . LYS A 1 183 ? -6.312 2.901 -22.782 1.00 81.38 183 LYS A C 1
ATOM 1476 O O . LYS A 1 183 ? -6.637 3.932 -22.205 1.00 81.38 183 LYS A O 1
ATOM 1481 N N . ASP A 1 184 ? -6.861 1.711 -22.549 1.00 73.19 184 ASP A N 1
ATOM 1482 C CA . ASP A 1 184 ? -7.978 1.475 -21.629 1.00 73.19 184 ASP A CA 1
ATOM 1483 C C . ASP A 1 184 ? -7.539 0.807 -20.303 1.00 73.19 184 ASP A C 1
ATOM 1485 O O . ASP A 1 184 ? -8.394 0.462 -19.485 1.00 73.19 184 ASP A O 1
ATOM 1489 N N . SER A 1 185 ? -6.233 0.591 -20.082 1.00 63.03 185 SER A N 1
ATOM 1490 C CA . SER A 1 185 ? -5.710 -0.090 -18.886 1.00 63.03 185 SER A CA 1
ATOM 1491 C C . SER A 1 185 ? -5.404 0.884 -17.743 1.00 63.03 185 SER A C 1
ATOM 1493 O O . SER A 1 185 ? -4.576 1.770 -17.923 1.00 63.03 185 SER A O 1
ATOM 1495 N N . LEU A 1 186 ? -6.016 0.625 -16.573 1.00 55.53 186 LEU A N 1
ATOM 1496 C CA . LEU A 1 186 ? -5.823 1.272 -15.256 1.00 55.53 186 LEU A CA 1
ATOM 1497 C C . LEU A 1 186 ? -6.011 2.804 -15.243 1.00 55.53 186 LEU A C 1
ATOM 1499 O O . LEU A 1 186 ? -6.075 3.459 -16.281 1.00 55.53 186 LEU A O 1
ATOM 1503 N N . GLU A 1 187 ? -6.233 3.397 -14.066 1.00 60.28 187 GLU A N 1
ATOM 1504 C CA . GLU A 1 187 ? -6.442 4.844 -13.968 1.00 60.28 187 GLU A CA 1
ATOM 1505 C C . GLU A 1 187 ? -5.213 5.555 -14.556 1.00 60.28 187 GLU A C 1
ATOM 1507 O O . GLU A 1 187 ? -4.091 5.337 -14.108 1.00 60.28 187 GLU A O 1
ATOM 1512 N N . ASN A 1 188 ? -5.408 6.380 -15.595 1.00 56.50 188 ASN A N 1
ATOM 1513 C CA . ASN A 1 188 ? -4.334 7.039 -16.362 1.00 56.50 188 ASN A CA 1
ATOM 1514 C C . ASN A 1 188 ? -3.259 7.740 -15.495 1.00 56.50 188 ASN A C 1
ATOM 1516 O O . ASN A 1 188 ? -2.189 8.067 -16.005 1.00 56.50 188 ASN A O 1
ATOM 1520 N N . SER A 1 189 ? -3.540 8.000 -14.215 1.00 61.47 189 SER A N 1
ATOM 1521 C CA . SER A 1 189 ? -2.604 8.531 -13.227 1.00 61.47 189 SER A CA 1
ATOM 1522 C C . SER A 1 189 ? -1.428 7.603 -12.918 1.00 61.47 189 SER A C 1
ATOM 1524 O O . SER A 1 189 ? -0.302 8.093 -12.872 1.00 61.47 189 SER A O 1
ATOM 1526 N N . ASP A 1 190 ? -1.637 6.297 -12.747 1.00 72.25 190 ASP A N 1
ATOM 1527 C CA . ASP A 1 190 ? -0.577 5.413 -12.234 1.00 72.25 190 ASP A CA 1
ATOM 1528 C C . ASP A 1 190 ? 0.482 5.141 -13.301 1.00 72.25 190 ASP A C 1
ATOM 1530 O O . ASP A 1 190 ? 1.681 5.274 -13.058 1.00 72.25 190 ASP A O 1
ATOM 1534 N N . LEU A 1 191 ? 0.043 4.869 -14.533 1.00 76.56 191 LEU A N 1
ATOM 1535 C CA . LEU A 1 191 ? 0.934 4.694 -15.682 1.00 76.56 191 LEU A CA 1
ATOM 1536 C C . LEU A 1 191 ? 1.691 5.978 -16.040 1.00 76.56 191 LEU A C 1
ATOM 1538 O O . LEU A 1 191 ? 2.838 5.905 -16.482 1.00 76.56 191 LEU A O 1
ATOM 1542 N N . ALA A 1 192 ? 1.085 7.151 -15.829 1.00 77.88 192 ALA A N 1
ATOM 1543 C CA . ALA A 1 192 ? 1.764 8.429 -16.022 1.00 77.88 192 ALA A CA 1
ATOM 1544 C C . ALA A 1 192 ? 2.870 8.649 -14.979 1.00 77.88 192 ALA A C 1
ATOM 1546 O O . ALA A 1 192 ? 3.972 9.048 -15.352 1.00 77.88 192 ALA A O 1
ATOM 1547 N N . LEU A 1 193 ? 2.604 8.331 -13.706 1.00 81.62 193 LEU A N 1
ATOM 1548 C CA . LEU A 1 193 ? 3.607 8.384 -12.638 1.00 81.62 193 LEU A CA 1
ATOM 1549 C C . LEU A 1 193 ? 4.756 7.403 -12.900 1.00 81.62 193 LEU A C 1
ATOM 1551 O O . LEU A 1 193 ? 5.920 7.765 -12.758 1.00 81.62 193 LEU A O 1
ATOM 1555 N N . ILE A 1 194 ? 4.440 6.183 -13.345 1.00 82.06 194 ILE A N 1
ATOM 1556 C CA . ILE A 1 194 ? 5.432 5.177 -13.751 1.00 82.06 194 ILE A CA 1
ATOM 1557 C C . ILE A 1 194 ? 6.314 5.685 -14.879 1.00 82.06 194 ILE A C 1
ATOM 1559 O O . ILE A 1 194 ? 7.535 5.558 -14.816 1.00 82.06 194 ILE A O 1
ATOM 1563 N N . LEU A 1 195 ? 5.702 6.241 -15.921 1.00 86.94 195 LEU A N 1
ATOM 1564 C CA . LEU A 1 195 ? 6.441 6.774 -17.051 1.00 86.94 195 LEU A CA 1
ATOM 1565 C C . LEU A 1 195 ? 7.370 7.910 -16.610 1.00 86.94 195 LEU A C 1
ATOM 1567 O O . LEU A 1 195 ? 8.526 7.924 -17.025 1.00 86.94 195 LEU A O 1
ATOM 1571 N N . GLU A 1 196 ? 6.884 8.834 -15.778 1.00 88.06 196 GLU A N 1
ATOM 1572 C CA . GLU A 1 196 ? 7.677 9.952 -15.259 1.00 88.06 196 GLU A CA 1
ATOM 1573 C C . GLU A 1 196 ? 8.870 9.454 -14.430 1.00 88.06 196 GLU A C 1
ATOM 1575 O O . GLU A 1 196 ? 10.005 9.874 -14.671 1.00 88.06 196 GLU A O 1
ATOM 1580 N N . GLU A 1 197 ? 8.641 8.498 -13.527 1.00 88.56 197 GLU A N 1
ATOM 1581 C CA . GLU A 1 197 ? 9.690 7.896 -12.699 1.00 88.56 197 GLU A CA 1
ATOM 1582 C C . GLU A 1 197 ? 10.729 7.152 -13.556 1.00 88.56 197 GLU A C 1
ATOM 1584 O O . GLU A 1 197 ? 11.934 7.361 -13.403 1.00 88.56 197 GLU A O 1
ATOM 1589 N N . LEU A 1 198 ? 10.283 6.328 -14.515 1.00 88.00 198 LEU A N 1
ATOM 1590 C CA . LEU A 1 198 ? 11.170 5.605 -15.433 1.00 88.00 198 LEU A CA 1
ATOM 1591 C C . LEU A 1 198 ? 11.988 6.568 -16.300 1.00 88.00 198 LEU A C 1
ATOM 1593 O O . LEU A 1 198 ? 13.190 6.364 -16.469 1.00 88.00 198 LEU A O 1
ATOM 1597 N N . GLN A 1 199 ? 11.373 7.626 -16.833 1.00 89.94 199 GLN A N 1
ATOM 1598 C CA . GLN A 1 199 ? 12.077 8.655 -17.603 1.00 89.94 199 GLN A CA 1
ATOM 1599 C C . GLN A 1 199 ? 13.119 9.381 -16.745 1.00 89.94 199 GLN A C 1
ATOM 1601 O O . GLN A 1 199 ? 14.247 9.581 -17.201 1.00 89.94 199 GLN A O 1
ATOM 1606 N N . GLY A 1 200 ? 12.769 9.734 -15.504 1.00 88.94 200 GLY A N 1
ATOM 1607 C CA . GLY A 1 200 ? 13.684 10.349 -14.544 1.00 88.94 200 GLY A CA 1
ATOM 1608 C C . GLY A 1 200 ? 14.875 9.447 -14.210 1.00 88.94 200 GLY A C 1
ATOM 1609 O O . GLY A 1 200 ? 16.022 9.904 -14.239 1.00 88.94 200 GLY A O 1
ATOM 1610 N N . ALA A 1 201 ? 14.624 8.159 -13.970 1.00 88.62 201 ALA A N 1
ATOM 1611 C CA . ALA A 1 201 ? 15.654 7.169 -13.678 1.00 88.62 201 ALA A CA 1
ATOM 1612 C C . ALA A 1 201 ? 16.582 6.921 -14.881 1.00 88.62 201 ALA A C 1
ATOM 1614 O O . ALA A 1 201 ? 17.805 6.968 -14.736 1.00 88.62 201 ALA A O 1
ATOM 1615 N N . ILE A 1 202 ? 16.025 6.753 -16.088 1.00 88.06 202 ILE A N 1
ATOM 1616 C CA . ILE A 1 202 ? 16.804 6.586 -17.329 1.00 88.06 202 ILE A CA 1
ATOM 1617 C C . ILE A 1 202 ? 17.667 7.822 -17.611 1.00 88.06 202 ILE A C 1
ATOM 1619 O O . ILE A 1 202 ? 18.823 7.682 -18.009 1.00 88.06 202 ILE A O 1
ATOM 1623 N N . ALA A 1 203 ? 17.133 9.027 -17.391 1.00 86.69 203 ALA A N 1
ATOM 1624 C CA . ALA A 1 203 ? 17.870 10.274 -17.595 1.00 86.69 203 ALA A CA 1
ATOM 1625 C C . ALA A 1 203 ? 18.984 10.497 -16.556 1.00 86.69 203 ALA A C 1
ATOM 1627 O O . ALA A 1 203 ? 19.973 11.170 -16.856 1.00 86.69 203 ALA A O 1
ATOM 1628 N N . SER A 1 204 ? 18.820 9.960 -15.344 1.00 84.62 204 SER A N 1
ATOM 1629 C CA . SER A 1 204 ? 19.786 10.102 -14.246 1.00 84.62 204 SER A CA 1
ATOM 1630 C C . SER A 1 204 ? 20.946 9.111 -14.336 1.00 84.62 204 SER A C 1
ATOM 1632 O O . SER A 1 204 ? 22.057 9.423 -13.901 1.00 84.62 204 SER A O 1
ATOM 1634 N N . ALA A 1 205 ? 20.714 7.946 -14.937 1.00 80.62 205 ALA A N 1
ATOM 1635 C CA . ALA A 1 205 ? 21.735 6.930 -15.133 1.00 80.62 205 ALA A CA 1
ATOM 1636 C C . ALA A 1 205 ? 22.810 7.378 -16.146 1.00 80.62 205 ALA A C 1
ATOM 1638 O O . ALA A 1 205 ? 22.528 7.968 -17.194 1.00 80.62 205 ALA A O 1
ATOM 1639 N N . GLN A 1 206 ? 24.083 7.100 -15.853 1.00 68.06 206 GLN A N 1
ATOM 1640 C CA . GLN A 1 206 ? 25.189 7.500 -16.721 1.00 68.06 206 GLN A CA 1
ATOM 1641 C C . GLN A 1 206 ? 25.369 6.496 -17.861 1.00 68.06 206 GLN A C 1
ATOM 1643 O O . GLN A 1 206 ? 25.239 5.295 -17.678 1.00 68.06 206 GLN A O 1
ATOM 1648 N N . ALA A 1 207 ? 25.800 6.956 -19.040 1.00 64.88 207 ALA A N 1
ATOM 1649 C CA . ALA A 1 207 ? 26.022 6.085 -20.206 1.00 64.88 207 ALA A CA 1
ATOM 1650 C C . ALA A 1 207 ? 26.982 4.898 -19.956 1.00 64.88 207 ALA A C 1
ATOM 1652 O O . ALA A 1 207 ? 26.911 3.892 -20.652 1.00 64.88 207 ALA A O 1
ATOM 1653 N N . LYS A 1 208 ? 27.886 5.012 -18.973 1.00 64.12 208 LYS A N 1
ATOM 1654 C CA . LYS A 1 208 ? 28.819 3.943 -18.572 1.00 64.12 208 LYS A CA 1
ATOM 1655 C C . LYS A 1 208 ? 28.138 2.803 -17.801 1.00 64.12 208 LYS A C 1
ATOM 1657 O O . LYS A 1 208 ? 28.707 1.718 -17.729 1.00 64.12 208 LYS A O 1
ATOM 1662 N N . ASP A 1 209 ? 26.970 3.072 -17.223 1.00 68.19 209 ASP A N 1
ATOM 1663 C CA . ASP A 1 209 ? 26.213 2.121 -16.410 1.00 68.19 209 ASP A CA 1
ATOM 1664 C C . ASP A 1 209 ? 25.488 1.106 -17.322 1.00 68.19 209 ASP A C 1
ATOM 1666 O O . ASP A 1 209 ? 25.186 -0.009 -16.911 1.00 68.19 209 ASP A O 1
ATOM 1670 N N . PHE A 1 210 ? 25.342 1.451 -18.608 1.00 68.19 210 PHE A N 1
ATOM 1671 C CA . PHE A 1 210 ? 24.693 0.659 -19.647 1.00 68.19 210 PHE A CA 1
ATOM 1672 C C . PHE A 1 210 ? 25.714 -0.068 -20.550 1.00 68.19 210 PHE A C 1
ATOM 1674 O O . PHE A 1 210 ? 26.036 0.378 -21.659 1.00 68.19 210 PHE A O 1
ATOM 1681 N N . ALA A 1 211 ? 26.251 -1.203 -20.089 1.00 60.09 211 ALA A N 1
ATOM 1682 C CA . ALA A 1 211 ? 27.227 -2.013 -20.834 1.00 60.09 211 ALA A CA 1
ATOM 1683 C C . ALA A 1 211 ? 26.705 -3.433 -21.127 1.00 60.09 211 ALA A C 1
ATOM 1685 O O . ALA A 1 211 ? 26.254 -4.133 -20.223 1.00 60.09 211 ALA A O 1
ATOM 1686 N N . LEU A 1 212 ? 26.809 -3.891 -22.384 1.00 64.38 212 LEU A N 1
ATOM 1687 C CA . LEU A 1 212 ? 26.423 -5.253 -22.785 1.00 64.38 212 LE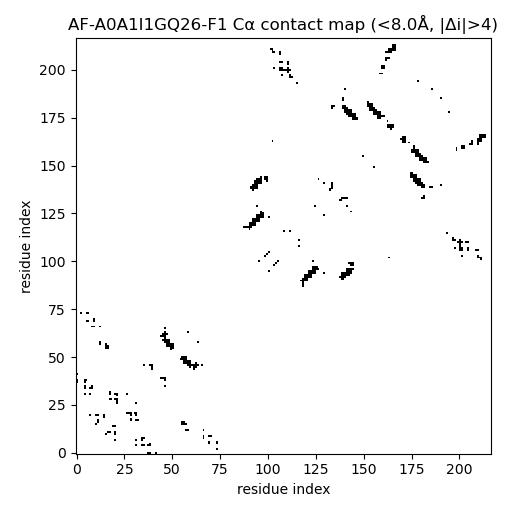U A CA 1
ATOM 1688 C C . LEU A 1 212 ? 27.611 -6.233 -22.856 1.00 64.38 212 LEU A C 1
ATOM 1690 O O . LEU A 1 212 ? 28.756 -5.868 -23.151 1.00 64.38 212 LEU A O 1
ATOM 1694 N N . ILE A 1 213 ? 27.265 -7.500 -22.590 1.00 55.94 213 ILE A N 1
ATOM 1695 C CA . ILE A 1 213 ? 28.091 -8.711 -22.428 1.00 55.94 213 ILE A CA 1
ATOM 1696 C C . ILE A 1 213 ? 28.888 -9.052 -23.692 1.00 55.94 213 ILE A C 1
ATOM 1698 O O . ILE A 1 213 ? 28.457 -8.798 -24.818 1.00 55.94 213 ILE A O 1
ATOM 1702 N N . SER A 1 214 ? 30.053 -9.671 -23.478 1.00 47.12 214 SER A N 1
ATOM 1703 C CA . SER A 1 214 ? 30.940 -10.230 -24.497 1.00 47.12 214 SER A CA 1
ATOM 1704 C C . SER A 1 214 ? 30.171 -11.039 -25.536 1.00 47.12 214 SER A C 1
ATOM 1706 O O . SER A 1 214 ? 29.365 -11.891 -25.165 1.00 47.12 214 SER A O 1
ATOM 1708 N N . LYS A 1 215 ? 30.490 -10.845 -26.822 1.00 38.75 215 LYS A N 1
ATOM 1709 C CA . LYS A 1 215 ? 30.128 -11.806 -27.870 1.00 38.75 215 LYS A CA 1
ATOM 1710 C C . LYS A 1 215 ? 30.495 -13.214 -27.390 1.00 38.75 215 LYS A C 1
ATOM 1712 O O . LYS A 1 215 ? 31.680 -13.491 -27.221 1.00 38.75 215 LYS A O 1
ATOM 1717 N N . SER A 1 216 ? 29.514 -14.084 -27.181 1.00 39.06 216 SER A N 1
ATOM 1718 C CA . SER A 1 216 ? 29.748 -15.511 -27.364 1.00 39.06 216 SER A CA 1
ATOM 1719 C C . SER A 1 216 ? 30.075 -15.711 -28.844 1.00 39.06 216 SER A C 1
ATOM 1721 O O . SER A 1 216 ? 29.348 -15.226 -29.714 1.00 39.06 216 SER A O 1
ATOM 1723 N N . GLU A 1 217 ? 31.245 -16.298 -29.085 1.00 33.94 217 GLU A N 1
ATOM 1724 C CA . GLU A 1 217 ? 31.778 -16.664 -30.402 1.00 33.94 217 GLU A CA 1
ATOM 1725 C C . GLU A 1 217 ? 30.833 -17.566 -31.204 1.00 33.94 217 GLU A C 1
ATOM 1727 O O . GLU A 1 217 ? 30.130 -18.400 -30.585 1.00 33.94 217 GLU A O 1
#

Radius of gyration: 28.54 Å; Cα contacts (8 Å, |Δi|>4): 291; chains: 1; bounding box: 60×34×81 Å

Nearest PDB structures (foldseek):
  8sbf-assembly1_D  TM=5.018E-01  e=8.522E-12  Acinetobacter baylyi ADP1
  7d98-assembly1_Q  TM=4.937E-01  e=9.680E-12  Cupriavidus necator
  1ixc-assembly1_B-2  TM=4.906E-01  e=9.680E-12  Cupriavidus necator
  6g1b-assembly1_J-2  TM=3.914E-01  e=5.457E-12  Corynebacterium glutamicum
  5y9s-assembly1_B  TM=3.937E-01  e=1.467E-08  Vibrio vulnificus CMCP6

Foldseek 3Di:
DDLVLLVLLLVCQVVQDLVVSCVVVVHDSVVNVVSQVVVCVVVVHRQWDDDPVDSGIDGDPVVVVSNVVSVVVNVVVVVVVVVVVVQLVQAAEEEEEPLCVPFPVVQLVVQFDPSNVSRHDYDYDDPVCVVVCLVVVVHQKYWYKADDDDDPQKDKAWADAAFEAEPVRHTDPDITTIMMHGPPGDDPVVVVVVVVSSSRSRVPGDNVSRYDDHDPD

Secondary structure (DSSP, 8-state):
--HHHHHHHHHHHHH--HHHHHHHTT--HHHHHHHHHHHHHHTTS--EEE-SSSS-EEE-HHHHHHHHHHHHHHHHHHHHHHHHHHHHH--EEEEEEHHIIIIIHHHHHTTS-HHHHHHEEEEEE-TTTHHHHHHTTS-SEEEEESPPP--TTEEEEEEP-PPPB-TTSPBPPP--EEEEEETTSS-HHHHHHHHHHHHHHHHHS-TTT-B------

pLDDT: mean 85.29, std 12.54, range [33.94, 98.12]

Solvent-accessible surface area (backbone atoms only — not comparable to full-atom values): 12212 Å² total; per-residue (Å²): 132,52,72,66,36,45,54,50,48,54,43,31,73,72,66,34,31,64,68,57,41,16,59,74,70,74,47,54,51,67,58,56,52,53,31,52,51,46,51,23,62,75,68,71,44,70,37,66,43,75,50,95,90,42,95,54,53,44,68,30,74,63,21,55,54,46,54,63,50,41,55,51,53,53,50,52,51,51,50,50,53,52,51,53,49,52,51,60,67,57,45,48,32,37,27,19,23,66,66,34,54,67,34,44,40,65,42,28,57,77,52,50,52,73,74,56,56,69,33,47,38,80,43,82,35,57,81,93,50,40,67,62,39,37,76,71,62,72,22,64,33,33,42,34,71,52,92,72,84,91,48,95,62,49,43,78,43,79,48,83,70,71,70,45,24,41,70,88,72,47,68,54,80,91,73,46,39,31,42,34,34,49,76,86,60,71,68,70,65,58,63,48,52,49,49,51,48,52,50,52,9,43,68,67,42,55,56,84,63,28,58,44,75,69,82,79,128

InterPro domains:
  IPR000847 LysR, HTH, N-terminal domain [PF00126] (3-64)
  IPR000847 LysR, HTH, N-terminal domain [PS50931] (1-58)
  IPR036388 Winged helix-like DNA-binding domain superfamily [G3DSA:1.10.10.10] (1-90)
  IPR036390 Winged helix DNA-binding domain superfamily [SSF46785] (1-105)

Sequence (217 aa):
MRIQDLEYYLSLAELGSFSQVSKKFQVSQPTISLAMQRLEKELNTELIWRDPGHQKLALTHPGQILLKHAKKIVAQYQQAEDEIQKEAEQKLVLGLSEIVDFAYFPSIEEHLSDHFFTHLRKETVNAETALEQLQKGQFDALLITGSLPIEEKLTIIDIPHPPLHLSAGKPLPDFQLSFVYQKDSLENSDLALILEELQGAIASAQAKDFALISKSE

Mean predicted aligned error: 12.01 Å

Organism: NCBI:txid283737